Protein AF-A0A923QD39-F1 (afdb_monomer)

Solvent-accessible surface area (backbone atoms only — not comparable to full-atom values): 11607 Å² total; per-residue (Å²): 65,37,33,30,77,37,59,42,79,76,52,42,84,76,50,42,63,78,46,43,58,39,69,59,96,83,27,20,50,48,32,48,39,68,49,71,51,62,71,47,53,67,95,84,44,81,51,47,86,79,77,10,51,41,47,36,36,33,31,33,37,44,32,26,36,92,87,67,54,47,21,37,31,69,55,32,32,38,25,53,49,62,67,64,38,52,54,46,27,71,69,54,48,47,54,56,28,37,21,54,58,50,77,46,77,57,96,64,35,42,36,42,36,40,29,25,65,34,64,79,69,63,60,48,28,36,38,40,29,33,31,68,54,61,77,46,82,81,46,74,67,53,40,67,75,62,71,50,47,24,38,44,27,51,38,90,91,64,45,30,29,34,19,48,34,48,62,71,87,72,57,38,18,41,33,48,79,78,42,81,44,75,41,50,56,41,75,49,72,44,74,76,84,66,83,82,56,53,44,40,34,59,98,63,74,68,76,44,78,49,78,65,40,82,101

Structure (mmCIF, N/CA/C/O backbone):
data_AF-A0A923QD39-F1
#
_entry.id   AF-A0A923QD39-F1
#
loop_
_atom_site.group_PDB
_atom_site.id
_atom_site.type_symbol
_atom_site.label_atom_id
_atom_site.label_alt_id
_atom_site.label_comp_id
_atom_site.label_asym_id
_atom_site.label_entity_id
_atom_site.label_seq_id
_atom_site.pdbx_PDB_ins_code
_atom_site.Cartn_x
_atom_site.Cartn_y
_atom_site.Cartn_z
_atom_site.occupancy
_atom_site.B_iso_or_equiv
_atom_site.auth_seq_id
_atom_site.auth_comp_id
_atom_site.auth_asym_id
_atom_site.auth_atom_id
_atom_site.pdbx_PDB_model_num
ATOM 1 N N . MET A 1 1 ? 2.925 -1.570 -7.316 1.00 95.19 1 MET A N 1
ATOM 2 C CA . MET A 1 1 ? 1.720 -1.573 -6.466 1.00 95.19 1 MET A CA 1
ATOM 3 C C . MET A 1 1 ? 0.913 -2.788 -6.866 1.00 95.19 1 MET A C 1
ATOM 5 O O . MET A 1 1 ? 0.574 -2.879 -8.037 1.00 95.19 1 MET A O 1
ATOM 9 N N . LEU A 1 2 ? 0.713 -3.737 -5.955 1.00 98.19 2 LEU A N 1
ATOM 10 C CA . LEU A 1 2 ? -0.058 -4.950 -6.216 1.00 98.19 2 LEU A CA 1
ATOM 11 C C . LEU A 1 2 ? -1.351 -4.858 -5.410 1.00 98.19 2 LEU A C 1
ATOM 13 O O . LEU A 1 2 ? -1.291 -4.544 -4.218 1.00 98.19 2 LEU A O 1
ATOM 17 N N . HIS A 1 3 ? -2.494 -5.108 -6.040 1.00 97.94 3 HIS A N 1
ATOM 18 C CA . HIS A 1 3 ? -3.800 -5.020 -5.391 1.00 97.94 3 HIS A CA 1
ATOM 19 C C . HIS A 1 3 ? -4.656 -6.230 -5.716 1.00 97.94 3 HIS A C 1
ATOM 21 O O . HIS A 1 3 ? -4.860 -6.538 -6.885 1.00 97.94 3 HIS A O 1
ATOM 27 N N . TRP A 1 4 ? -5.196 -6.878 -4.689 1.00 98.06 4 TRP A N 1
ATOM 28 C CA . TRP A 1 4 ? -6.112 -8.003 -4.857 1.00 98.06 4 TRP A CA 1
ATOM 29 C C . TRP A 1 4 ? -7.524 -7.597 -4.462 1.00 98.06 4 TRP A C 1
ATOM 31 O O . TRP A 1 4 ? -7.675 -7.014 -3.380 1.00 98.06 4 TRP A O 1
ATOM 41 N N . PRO A 1 5 ? -8.534 -7.893 -5.299 1.00 97.50 5 PRO A N 1
ATOM 42 C CA . PRO A 1 5 ? -9.922 -7.744 -4.904 1.00 97.50 5 PRO A CA 1
ATOM 43 C C . PRO A 1 5 ? -10.242 -8.754 -3.801 1.00 97.50 5 PRO A C 1
ATOM 45 O O . PRO A 1 5 ? -9.808 -9.906 -3.843 1.00 97.50 5 PRO A O 1
ATOM 48 N N . VAL A 1 6 ? -10.985 -8.313 -2.795 1.00 97.12 6 VAL A N 1
ATOM 49 C CA . VAL A 1 6 ? -11.434 -9.137 -1.675 1.00 97.12 6 VAL A CA 1
ATO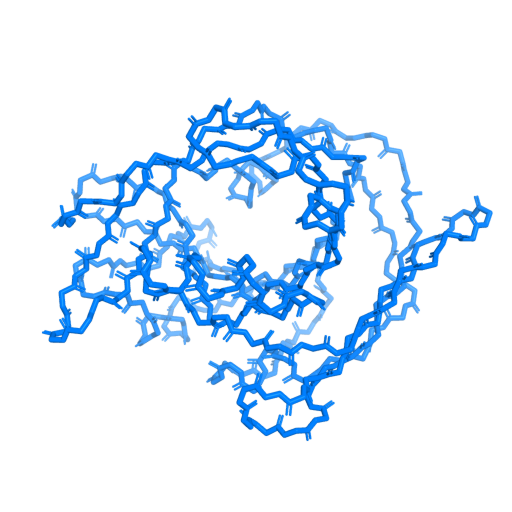M 50 C C . VAL A 1 6 ? -12.846 -8.741 -1.268 1.00 97.12 6 VAL A C 1
ATOM 52 O O . VAL A 1 6 ? -13.270 -7.595 -1.445 1.00 97.12 6 VAL A O 1
ATOM 55 N N . GLU A 1 7 ? -13.549 -9.685 -0.653 1.00 97.06 7 GLU A N 1
ATOM 56 C CA . GLU A 1 7 ? -14.843 -9.426 -0.034 1.00 97.06 7 GLU A CA 1
ATOM 57 C C . GLU A 1 7 ? -14.716 -8.368 1.079 1.00 97.06 7 GLU A C 1
ATOM 59 O O . GLU A 1 7 ? -13.824 -8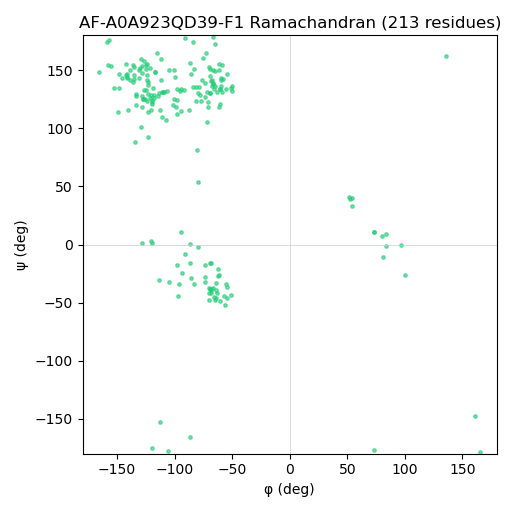.475 1.932 1.00 97.06 7 GLU A O 1
ATOM 64 N N . PRO A 1 8 ? -15.605 -7.359 1.146 1.00 97.81 8 PRO A N 1
ATOM 65 C CA . PRO A 1 8 ? -15.557 -6.326 2.184 1.00 97.81 8 PRO A CA 1
ATOM 66 C C . PRO A 1 8 ? -15.565 -6.878 3.616 1.00 97.81 8 PRO A C 1
ATOM 68 O O . PRO A 1 8 ? -14.901 -6.335 4.504 1.00 97.81 8 PRO A O 1
ATOM 71 N N . SER A 1 9 ? -16.267 -7.991 3.840 1.00 97.31 9 SER A N 1
ATOM 72 C CA . SER A 1 9 ? -16.343 -8.681 5.133 1.00 97.31 9 SER A CA 1
ATOM 73 C C . SER A 1 9 ? -14.988 -9.200 5.624 1.00 97.31 9 SER A C 1
ATOM 75 O O . SER A 1 9 ? -14.770 -9.270 6.832 1.00 97.31 9 SER A O 1
ATOM 77 N N . VAL A 1 10 ? -14.052 -9.498 4.715 1.00 96.44 10 VAL A N 1
ATOM 78 C CA . VAL A 1 10 ? -12.699 -9.963 5.055 1.00 96.44 10 VAL A CA 1
ATOM 79 C C . VAL A 1 10 ? -11.882 -8.847 5.695 1.00 96.44 10 VAL A C 1
ATOM 81 O O . VAL A 1 10 ? -11.126 -9.099 6.630 1.00 96.44 10 VAL A O 1
ATOM 84 N N . VAL A 1 11 ? -12.020 -7.605 5.221 1.00 97.00 11 VAL A N 1
ATOM 85 C CA . VAL A 1 11 ? -11.195 -6.486 5.706 1.00 97.00 11 VAL A CA 1
ATOM 86 C C . VAL A 1 11 ? -11.855 -5.702 6.836 1.00 97.00 11 VAL A C 1
ATOM 88 O O . VAL A 1 11 ? -11.143 -5.099 7.639 1.00 97.00 11 VAL A O 1
ATOM 91 N N . ALA A 1 12 ? -13.190 -5.723 6.931 1.00 97.06 12 ALA A N 1
ATOM 92 C CA . ALA A 1 12 ? -13.958 -4.944 7.905 1.00 97.06 12 ALA A CA 1
ATOM 93 C C . ALA A 1 12 ? -13.473 -5.092 9.367 1.00 97.06 12 ALA A C 1
ATOM 95 O O . ALA A 1 12 ? -13.302 -4.061 10.023 1.00 97.06 12 ALA A O 1
ATOM 96 N N . PRO A 1 13 ? -13.141 -6.297 9.884 1.00 96.19 13 PRO A N 1
ATOM 97 C CA . PRO A 1 13 ? -12.654 -6.457 11.262 1.00 96.19 13 PRO A CA 1
ATOM 98 C C . PRO A 1 13 ? -11.326 -5.736 11.551 1.00 96.19 13 PRO A C 1
ATOM 100 O O . PRO A 1 13 ? -10.988 -5.452 12.705 1.00 96.19 13 PRO A O 1
ATOM 103 N N . PHE A 1 14 ? -10.548 -5.438 10.508 1.00 95.06 14 PHE A N 1
ATOM 104 C CA . PHE A 1 14 ? -9.232 -4.814 10.622 1.00 95.06 14 PHE A CA 1
ATOM 105 C C . PHE A 1 14 ? -9.274 -3.286 10.574 1.00 95.06 14 PHE A C 1
ATOM 107 O O . PHE A 1 14 ? -8.241 -2.648 10.819 1.00 95.06 14 PHE A O 1
ATOM 114 N N . LEU A 1 15 ? -10.437 -2.703 10.270 1.00 95.75 15 LEU A N 1
ATOM 115 C CA . LEU A 1 15 ? -10.605 -1.263 10.136 1.00 95.75 15 LEU A CA 1
ATOM 116 C C . LEU A 1 15 ? -10.820 -0.583 11.503 1.00 95.75 15 LEU A C 1
ATOM 118 O O . LEU A 1 15 ? -11.284 -1.210 12.461 1.00 95.75 15 LEU A O 1
ATOM 122 N N . PRO A 1 16 ? -10.424 0.689 11.668 1.00 94.25 16 PRO A N 1
ATOM 123 C CA . PRO A 1 16 ? -10.726 1.458 12.873 1.00 94.25 16 PRO A CA 1
ATOM 124 C C . PRO A 1 16 ? -12.237 1.630 13.107 1.00 94.25 16 PRO A C 1
ATOM 126 O O . PRO A 1 16 ? -13.032 1.590 12.170 1.00 94.25 16 PRO A O 1
ATOM 129 N N . ALA A 1 17 ? -12.640 1.842 14.363 1.00 93.94 17 ALA A N 1
ATOM 130 C CA . ALA A 1 17 ? -14.043 2.069 14.709 1.00 93.94 17 ALA A CA 1
ATOM 131 C C . ALA A 1 17 ? -14.600 3.316 13.993 1.00 93.94 17 ALA A C 1
ATOM 133 O O . ALA A 1 17 ? -13.878 4.297 13.812 1.00 93.94 17 ALA A O 1
ATOM 134 N N . GLY A 1 18 ? -15.866 3.283 13.576 1.00 93.62 18 GLY A N 1
ATOM 135 C CA . GLY A 1 18 ? -16.473 4.378 12.803 1.00 93.62 18 GLY A CA 1
ATOM 136 C C . GLY A 1 18 ? -16.002 4.459 11.345 1.00 93.62 18 GLY A C 1
ATOM 137 O O . GLY A 1 18 ? -16.273 5.444 10.665 1.00 93.62 18 GLY A O 1
ATOM 138 N N . THR A 1 19 ? -15.292 3.438 10.853 1.00 97.00 19 THR A N 1
ATOM 139 C CA . THR A 1 19 ? -14.955 3.298 9.432 1.00 97.00 19 THR A CA 1
ATOM 140 C C . THR A 1 19 ? -15.507 1.988 8.881 1.00 97.00 19 THR A C 1
ATOM 142 O O . THR A 1 19 ? -15.667 1.008 9.610 1.00 97.00 19 THR A O 1
ATOM 145 N N . ARG A 1 20 ? -15.791 1.974 7.581 1.00 97.69 20 ARG A N 1
ATOM 146 C CA . ARG A 1 20 ? -16.250 0.809 6.818 1.00 97.69 20 ARG A CA 1
ATOM 147 C C . ARG A 1 20 ? -15.356 0.603 5.593 1.00 97.69 20 ARG A C 1
ATOM 149 O O . ARG A 1 20 ? -14.699 1.562 5.171 1.00 97.69 20 ARG A O 1
ATOM 156 N N . PRO A 1 21 ? -15.306 -0.611 5.016 1.00 98.25 21 PRO A N 1
ATOM 157 C CA . PRO A 1 21 ? -14.574 -0.834 3.778 1.00 98.25 21 PRO A CA 1
ATOM 158 C C . PRO A 1 21 ? -15.062 0.125 2.693 1.00 98.25 21 PRO A C 1
ATOM 160 O O . PRO A 1 21 ? -16.264 0.312 2.518 1.00 98.25 21 PRO A O 1
ATOM 163 N N . ASP A 1 22 ? -14.125 0.746 1.985 1.00 97.88 22 ASP A N 1
ATOM 164 C CA . ASP A 1 22 ? -14.437 1.473 0.758 1.00 97.88 22 ASP A CA 1
ATOM 165 C C . ASP A 1 22 ? -14.579 0.447 -0.371 1.00 97.88 22 ASP A C 1
ATOM 167 O O . ASP A 1 22 ? -13.729 -0.440 -0.499 1.00 97.88 22 ASP A O 1
ATOM 171 N N . VAL A 1 23 ? -15.662 0.527 -1.139 1.00 97.81 23 VAL A N 1
ATOM 172 C CA . VAL A 1 23 ? -16.087 -0.522 -2.074 1.00 97.81 23 VAL A CA 1
ATOM 173 C C . VAL A 1 23 ? -16.197 0.058 -3.478 1.00 97.81 23 VAL A C 1
ATOM 175 O O . VAL A 1 23 ? -16.720 1.156 -3.659 1.00 97.81 23 VAL A O 1
ATOM 178 N N . LEU A 1 24 ? -15.707 -0.695 -4.457 1.00 97.56 24 LEU A N 1
ATOM 179 C CA . LEU A 1 24 ? -15.889 -0.458 -5.883 1.00 97.56 24 LEU A CA 1
ATOM 180 C C . LEU A 1 24 ? -16.430 -1.750 -6.493 1.00 97.56 24 LEU A C 1
ATOM 182 O O . LEU A 1 24 ? -15.839 -2.807 -6.284 1.00 97.56 24 LEU A O 1
ATOM 186 N N . ASP A 1 25 ? -17.565 -1.672 -7.186 1.00 95.81 25 ASP A N 1
ATOM 187 C CA . ASP A 1 25 ? -18.214 -2.819 -7.839 1.00 95.81 25 ASP A CA 1
ATOM 188 C C . ASP A 1 25 ? -18.419 -4.037 -6.919 1.00 95.81 25 ASP A C 1
ATOM 190 O O . ASP A 1 25 ? -18.202 -5.186 -7.293 1.00 95.81 25 ASP A O 1
ATOM 194 N N . GLY A 1 26 ? -18.816 -3.781 -5.669 1.00 96.75 26 GLY A N 1
ATOM 195 C CA . GLY A 1 26 ? -19.094 -4.820 -4.672 1.00 96.75 26 GLY A CA 1
ATOM 196 C C . GLY A 1 26 ? -17.863 -5.394 -3.963 1.00 96.75 26 GLY A C 1
ATOM 197 O O . GLY A 1 26 ? -18.021 -6.044 -2.932 1.00 96.75 26 GLY A O 1
ATOM 198 N N . VAL A 1 27 ? -16.645 -5.090 -4.424 1.00 97.19 27 VAL A N 1
ATOM 199 C CA . VAL A 1 27 ? -15.395 -5.559 -3.806 1.00 97.19 27 VAL A CA 1
ATOM 200 C C . VAL A 1 27 ? -14.601 -4.423 -3.164 1.00 97.19 27 VAL A C 1
ATOM 202 O O . VAL A 1 27 ? -14.758 -3.243 -3.474 1.00 97.19 27 VAL A O 1
ATOM 205 N N . THR A 1 28 ? -13.702 -4.776 -2.251 1.00 97.56 28 THR A N 1
ATOM 206 C CA . THR A 1 28 ? -12.642 -3.877 -1.778 1.00 97.56 28 THR A CA 1
ATOM 207 C C . THR A 1 28 ? -11.281 -4.493 -2.076 1.00 97.56 28 THR A C 1
ATOM 209 O O . THR A 1 28 ? -11.199 -5.517 -2.746 1.00 97.56 28 THR A O 1
ATOM 212 N N . TYR A 1 29 ? -10.194 -3.866 -1.628 1.00 98.00 29 TYR A N 1
ATOM 213 C CA . TYR A 1 29 ? -8.852 -4.263 -2.042 1.00 98.00 29 TYR A CA 1
ATOM 214 C C . TYR A 1 29 ? -7.860 -4.335 -0.883 1.00 98.00 29 TYR A C 1
ATOM 216 O O . TYR A 1 29 ? -7.828 -3.475 0.000 1.00 98.00 29 TYR A O 1
ATOM 224 N N . VAL A 1 30 ? -6.976 -5.330 -0.951 1.00 98.25 30 VAL A N 1
ATOM 225 C CA . VAL A 1 30 ? -5.737 -5.384 -0.165 1.00 98.25 30 VAL A CA 1
ATOM 226 C C . VAL A 1 30 ? -4.589 -4.952 -1.066 1.00 98.25 30 VAL A C 1
ATOM 228 O O . VAL A 1 30 ? -4.409 -5.503 -2.149 1.00 98.25 30 VAL A O 1
ATOM 231 N N . GLY A 1 31 ? -3.817 -3.954 -0.638 1.00 97.88 31 GLY A N 1
ATOM 232 C CA . GLY A 1 31 ? -2.652 -3.465 -1.370 1.00 97.88 31 GLY A CA 1
ATOM 233 C C . GLY A 1 31 ? -1.334 -3.878 -0.727 1.00 97.88 31 GLY A C 1
ATOM 234 O O . GLY A 1 31 ? -1.154 -3.641 0.463 1.00 97.88 31 GLY A O 1
ATOM 235 N N . LEU A 1 32 ? -0.402 -4.399 -1.527 1.00 98.00 32 LEU A N 1
ATOM 236 C CA . LEU A 1 32 ? 1.008 -4.582 -1.182 1.00 98.00 32 LEU A CA 1
ATOM 237 C C . LEU A 1 32 ? 1.854 -3.615 -2.017 1.00 98.00 32 LEU A C 1
ATOM 239 O O . LEU A 1 32 ? 1.957 -3.727 -3.245 1.00 98.00 32 LEU A O 1
ATOM 243 N N . ILE A 1 33 ? 2.419 -2.608 -1.358 1.00 97.19 33 ILE A N 1
ATOM 244 C CA . ILE A 1 33 ? 3.005 -1.444 -2.025 1.00 97.19 33 ILE A CA 1
ATOM 245 C C . ILE A 1 33 ? 4.467 -1.301 -1.612 1.00 97.19 33 ILE A C 1
ATOM 247 O O . ILE A 1 33 ? 4.743 -0.662 -0.596 1.00 97.19 33 ILE A O 1
ATOM 251 N N . PRO A 1 34 ? 5.412 -1.883 -2.370 1.00 96.69 34 PRO A N 1
ATOM 252 C CA . PRO A 1 34 ? 6.824 -1.587 -2.206 1.00 96.69 34 PRO A CA 1
ATOM 253 C C . PRO A 1 34 ? 7.181 -0.289 -2.942 1.00 96.69 34 PRO A C 1
ATOM 255 O O . PRO A 1 34 ? 6.764 -0.068 -4.080 1.00 96.69 34 PRO A O 1
ATOM 258 N N . PHE A 1 35 ? 7.948 0.583 -2.297 1.00 93.62 35 PHE A N 1
ATOM 259 C CA . PHE A 1 35 ? 8.411 1.840 -2.881 1.00 93.62 35 PHE A CA 1
ATOM 260 C C . PHE A 1 35 ? 9.648 2.365 -2.147 1.00 93.62 35 PHE A C 1
ATOM 262 O O . PHE A 1 35 ? 10.106 1.804 -1.149 1.00 93.62 35 PHE A O 1
ATOM 269 N N . VAL A 1 36 ? 10.224 3.444 -2.671 1.00 91.19 36 VAL A N 1
ATOM 270 C CA . VAL A 1 36 ? 11.325 4.164 -2.032 1.00 91.19 36 VAL A CA 1
ATOM 271 C C . VAL A 1 36 ? 10.814 5.534 -1.620 1.00 91.19 36 VAL A C 1
ATOM 273 O O . VAL A 1 36 ? 10.476 6.354 -2.468 1.00 91.19 36 VAL A O 1
ATOM 276 N N . MET A 1 37 ? 10.793 5.786 -0.317 1.00 86.31 37 MET A N 1
ATOM 277 C CA . MET A 1 37 ? 10.676 7.131 0.229 1.00 86.31 37 MET A CA 1
ATOM 278 C C . MET A 1 37 ? 11.919 7.930 -0.163 1.00 86.31 37 MET A C 1
ATOM 280 O O . MET A 1 37 ? 13.041 7.426 -0.058 1.00 86.31 37 MET A O 1
ATOM 284 N N . SER A 1 38 ? 11.735 9.174 -0.597 1.00 81.88 38 SER A N 1
ATOM 285 C CA . SER A 1 38 ? 12.825 10.104 -0.895 1.00 81.88 38 SER A CA 1
ATOM 286 C C . SER A 1 38 ? 12.477 11.504 -0.390 1.00 81.88 38 SER A C 1
ATOM 288 O O . SER A 1 38 ? 11.303 11.852 -0.318 1.00 81.88 38 SER A O 1
ATOM 290 N N . ARG A 1 39 ? 13.492 12.295 -0.014 1.00 74.25 39 ARG A N 1
ATOM 291 C CA . ARG A 1 39 ? 13.342 13.676 0.484 1.00 74.25 39 ARG A CA 1
ATOM 292 C C . ARG A 1 39 ? 12.371 13.827 1.667 1.00 74.25 39 ARG A C 1
ATOM 294 O O . ARG A 1 39 ? 11.749 14.874 1.817 1.00 74.25 39 ARG A O 1
ATOM 301 N N . VAL A 1 40 ? 12.279 12.818 2.540 1.00 71.06 40 VAL A N 1
ATOM 302 C CA . VAL A 1 40 ? 11.435 12.905 3.744 1.00 71.06 40 VAL A CA 1
ATOM 303 C C . VAL A 1 40 ? 11.912 14.060 4.627 1.00 71.06 40 VAL A C 1
ATOM 305 O O . VAL A 1 40 ? 13.065 14.078 5.066 1.00 71.06 40 VAL A O 1
ATOM 308 N N . SER A 1 41 ? 11.014 15.009 4.883 1.00 65.56 41 SER A N 1
ATOM 309 C CA . SER A 1 41 ? 11.218 16.155 5.766 1.00 65.56 41 SER A CA 1
ATOM 310 C C . SER A 1 41 ? 10.141 16.180 6.846 1.00 65.56 41 SER A C 1
ATOM 312 O O . SER A 1 41 ? 8.974 15.874 6.600 1.00 65.56 41 SER A O 1
ATOM 314 N N . LEU A 1 42 ? 10.532 16.543 8.067 1.00 64.12 42 LEU A N 1
ATOM 315 C CA . LEU A 1 42 ? 9.592 16.765 9.160 1.00 64.12 42 LEU A CA 1
ATOM 316 C C . LEU A 1 42 ? 9.391 18.272 9.315 1.00 64.12 42 LEU A C 1
ATOM 318 O O . LEU A 1 42 ? 10.357 18.981 9.581 1.00 64.12 42 LEU A O 1
ATOM 322 N N . LEU A 1 43 ? 8.155 18.760 9.169 1.00 61.09 43 LEU A N 1
ATOM 323 C CA . LEU A 1 43 ? 7.783 20.148 9.495 1.00 61.09 43 LEU A CA 1
ATOM 324 C C . LEU A 1 43 ? 8.686 21.220 8.837 1.00 61.09 43 LEU A C 1
ATOM 326 O O . LEU A 1 43 ? 9.027 22.215 9.466 1.00 61.09 43 LEU A O 1
ATOM 330 N N . GLY A 1 44 ? 9.096 21.018 7.580 1.00 57.88 44 GLY A N 1
ATOM 331 C CA . GLY A 1 44 ? 9.923 21.989 6.846 1.00 57.88 44 GLY A CA 1
ATOM 332 C C . GLY A 1 44 ? 11.421 21.952 7.174 1.00 57.88 44 GLY A C 1
ATOM 333 O O . GLY A 1 44 ? 12.167 22.797 6.688 1.00 57.88 44 GLY A O 1
ATOM 334 N N . THR A 1 45 ? 11.889 20.975 7.956 1.00 57.25 45 THR A N 1
ATOM 335 C CA . THR A 1 45 ? 13.331 20.746 8.145 1.00 57.25 45 THR A CA 1
ATOM 336 C C . THR A 1 45 ? 13.982 20.213 6.862 1.00 57.25 45 THR A C 1
ATOM 338 O O . THR A 1 45 ? 13.349 19.445 6.130 1.00 57.25 45 THR A O 1
ATOM 341 N N . PRO A 1 46 ? 15.239 20.588 6.555 1.00 60.84 46 PRO A N 1
ATOM 342 C CA . PRO A 1 46 ? 15.929 20.053 5.389 1.00 60.84 46 PRO A CA 1
ATOM 343 C C . PRO A 1 46 ? 16.056 18.523 5.492 1.00 60.84 46 PRO A C 1
ATOM 345 O O . PRO A 1 46 ? 16.289 17.993 6.585 1.00 60.84 46 PRO A O 1
ATOM 348 N N . PRO A 1 47 ? 15.908 17.791 4.373 1.00 62.19 47 PRO A N 1
ATOM 349 C CA . PRO A 1 47 ? 15.979 16.338 4.378 1.00 62.19 47 PRO A CA 1
ATOM 350 C C . PRO A 1 47 ? 17.363 15.885 4.849 1.00 62.19 47 PRO A C 1
ATOM 352 O O . PRO A 1 47 ? 18.378 16.164 4.212 1.00 62.19 47 PRO A O 1
ATOM 355 N N . LEU A 1 48 ? 17.411 15.152 5.961 1.00 61.44 48 LEU A N 1
ATOM 356 C CA . LEU A 1 48 ? 18.673 14.620 6.468 1.00 61.44 48 LEU A CA 1
ATOM 357 C C . LEU A 1 48 ? 19.182 13.515 5.519 1.00 61.44 48 LEU A C 1
ATOM 359 O O . LEU A 1 48 ? 18.410 12.602 5.198 1.00 61.44 48 LEU A O 1
ATOM 363 N N . PRO A 1 49 ? 20.458 13.531 5.079 1.00 56.53 49 PRO A N 1
ATOM 364 C CA . PRO A 1 49 ? 20.956 12.657 4.007 1.00 56.53 49 PRO A CA 1
ATOM 365 C C . PRO A 1 49 ? 20.708 11.159 4.240 1.00 56.53 49 PRO A C 1
ATOM 367 O O . PRO A 1 49 ? 20.388 10.420 3.313 1.00 56.53 49 PRO A O 1
ATOM 370 N N . TYR A 1 50 ? 20.802 10.705 5.493 1.00 60.03 50 TYR A N 1
ATOM 371 C CA . TYR A 1 50 ? 20.619 9.297 5.863 1.00 60.03 50 TYR A CA 1
ATOM 372 C C . TYR A 1 50 ? 19.152 8.894 6.107 1.00 60.03 50 TYR A C 1
ATOM 374 O O . TYR A 1 50 ? 18.778 7.733 5.914 1.00 60.03 50 TYR A O 1
ATOM 382 N N . LEU A 1 51 ? 18.321 9.844 6.541 1.00 65.88 51 LEU A N 1
ATOM 383 C CA . LEU A 1 51 ? 16.944 9.594 6.986 1.00 65.88 51 LEU A CA 1
ATOM 384 C C . LEU A 1 51 ? 15.907 9.876 5.898 1.00 65.88 51 LEU A C 1
ATOM 386 O O . LEU A 1 51 ? 14.780 9.403 5.993 1.00 65.88 51 LEU A O 1
ATOM 390 N N . SER A 1 52 ? 16.292 10.618 4.863 1.00 72.19 52 SER A N 1
ATOM 391 C CA . SER A 1 52 ? 15.375 11.097 3.834 1.00 72.19 52 SER A CA 1
ATOM 392 C C . SER A 1 52 ? 15.143 10.119 2.687 1.00 72.19 52 SER A C 1
ATOM 394 O O . SER A 1 52 ? 14.179 10.308 1.951 1.00 72.19 52 SER A O 1
ATOM 396 N N . ARG A 1 53 ? 15.986 9.086 2.521 1.00 82.94 53 ARG A N 1
ATOM 397 C CA . ARG A 1 53 ? 15.819 8.059 1.481 1.00 82.94 53 ARG A CA 1
ATOM 398 C C . ARG A 1 53 ? 15.876 6.644 2.046 1.00 82.94 53 ARG A C 1
ATOM 400 O O . ARG A 1 53 ? 16.911 6.219 2.564 1.00 82.94 53 ARG A O 1
ATOM 407 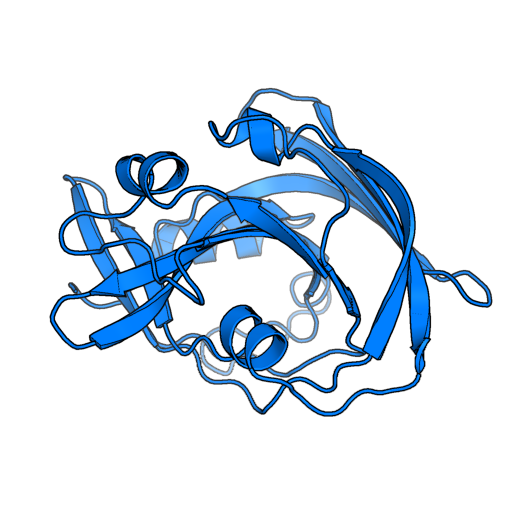N N . PHE A 1 54 ? 14.784 5.897 1.907 1.00 87.88 54 PHE A N 1
ATOM 408 C CA . PHE A 1 54 ? 14.699 4.510 2.360 1.00 87.88 54 PHE A CA 1
ATOM 409 C C . PHE A 1 54 ? 13.607 3.725 1.640 1.00 87.88 54 PHE A C 1
ATOM 411 O O . PHE A 1 54 ? 12.641 4.295 1.151 1.00 87.88 54 PHE A O 1
ATOM 418 N N . ALA A 1 55 ? 13.774 2.406 1.568 1.00 91.62 55 ALA A N 1
ATOM 419 C CA . ALA A 1 55 ? 12.726 1.526 1.071 1.00 91.62 55 ALA A CA 1
ATOM 420 C C . ALA A 1 55 ? 11.640 1.348 2.136 1.00 91.62 55 ALA A C 1
ATOM 422 O O . ALA A 1 55 ? 11.956 1.234 3.327 1.00 91.62 55 ALA A O 1
ATOM 423 N N . GLU A 1 56 ? 10.393 1.305 1.683 1.00 92.88 56 GLU A N 1
ATOM 424 C CA . GLU A 1 56 ? 9.222 0.997 2.491 1.00 92.88 56 GLU A CA 1
ATOM 425 C C . GLU A 1 56 ? 8.323 0.007 1.734 1.00 92.88 56 GLU A C 1
ATOM 427 O O . GLU A 1 56 ? 8.268 -0.005 0.503 1.00 92.88 56 GLU A O 1
ATOM 432 N N . THR A 1 57 ? 7.665 -0.895 2.452 1.00 95.56 57 THR A N 1
ATOM 433 C CA . THR A 1 57 ? 6.633 -1.774 1.898 1.00 95.56 57 THR A CA 1
ATOM 434 C C . THR A 1 57 ? 5.442 -1.771 2.827 1.00 95.56 57 THR A C 1
ATOM 436 O O . THR A 1 57 ? 5.571 -2.134 3.996 1.00 95.56 57 THR A O 1
ATOM 439 N N . ASN A 1 58 ? 4.283 -1.359 2.316 1.00 95.25 58 ASN A N 1
ATOM 440 C CA . ASN A 1 58 ? 3.064 -1.321 3.109 1.00 95.25 58 ASN A CA 1
ATOM 441 C C . ASN A 1 58 ? 2.026 -2.340 2.653 1.00 95.25 58 ASN A C 1
ATOM 443 O O . ASN A 1 58 ? 1.838 -2.566 1.459 1.00 95.25 58 ASN A O 1
ATOM 447 N N . VAL A 1 59 ? 1.357 -2.927 3.645 1.00 97.19 59 VAL A N 1
ATOM 448 C CA . VAL A 1 59 ? 0.096 -3.647 3.483 1.00 97.19 59 VAL A CA 1
ATOM 449 C C . VAL A 1 59 ? -1.003 -2.671 3.865 1.00 97.19 59 VAL A C 1
ATOM 451 O O . VAL A 1 59 ? -1.088 -2.260 5.029 1.00 97.19 59 VAL A O 1
ATOM 454 N N . ARG A 1 60 ? -1.816 -2.262 2.893 1.00 97.06 60 ARG A N 1
ATOM 455 C CA . ARG A 1 60 ? -2.841 -1.232 3.078 1.00 97.06 60 ARG A CA 1
ATOM 456 C C . ARG A 1 60 ? -4.229 -1.722 2.692 1.00 97.06 60 ARG A C 1
ATOM 458 O O . ARG A 1 60 ? -4.385 -2.491 1.748 1.00 97.06 60 ARG A O 1
ATOM 465 N N . LEU A 1 61 ? -5.217 -1.220 3.417 1.00 98.00 61 LEU A N 1
ATOM 466 C CA . LEU A 1 61 ? -6.646 -1.404 3.188 1.00 98.00 61 LEU A CA 1
ATOM 467 C C . LEU A 1 61 ? -7.282 -0.058 2.840 1.00 98.00 61 LEU A C 1
ATOM 469 O O . LEU A 1 61 ? -6.687 0.993 3.099 1.00 98.00 61 LEU A O 1
ATOM 473 N N . TYR A 1 62 ? -8.497 -0.093 2.302 1.00 98.06 62 TYR A N 1
ATOM 474 C CA . TYR A 1 62 ? -9.249 1.097 1.910 1.00 98.06 62 TYR A CA 1
ATOM 475 C C . TYR A 1 62 ? -10.500 1.243 2.763 1.00 98.06 62 TYR A C 1
ATOM 477 O O . TYR A 1 62 ? -11.285 0.305 2.896 1.00 98.06 62 TYR A O 1
ATOM 485 N N . ALA A 1 63 ? -10.667 2.422 3.349 1.00 97.69 63 ALA A N 1
ATOM 486 C CA . ALA A 1 63 ? -11.754 2.703 4.267 1.00 97.69 63 ALA A CA 1
ATOM 487 C C . ALA A 1 63 ? -12.402 4.049 3.961 1.00 97.69 63 ALA A C 1
ATOM 489 O O . ALA A 1 63 ? -11.761 4.984 3.470 1.00 97.69 63 ALA A O 1
ATOM 490 N N . THR A 1 64 ? -13.676 4.145 4.311 1.00 97.44 64 THR A N 1
ATOM 491 C CA . THR A 1 64 ? -14.419 5.396 4.363 1.00 97.44 64 THR A CA 1
ATOM 492 C C . THR A 1 64 ? -15.139 5.509 5.700 1.00 97.44 64 THR A C 1
ATOM 494 O O . THR A 1 64 ? -15.455 4.496 6.323 1.00 97.44 64 THR A O 1
ATOM 497 N N . ASP A 1 65 ? -15.364 6.728 6.168 1.00 95.50 65 ASP A N 1
ATOM 498 C CA . ASP A 1 65 ? -16.144 6.991 7.375 1.00 95.50 65 ASP A CA 1
ATOM 499 C C . ASP A 1 65 ? -17.536 7.552 7.053 1.00 95.50 65 ASP A C 1
ATOM 501 O O . ASP A 1 65 ? -17.951 7.687 5.896 1.00 95.50 65 ASP A O 1
ATOM 505 N N . ASP A 1 66 ? -18.290 7.870 8.098 1.00 92.12 66 ASP A N 1
ATOM 506 C CA . ASP A 1 66 ? -19.642 8.427 7.987 1.00 92.12 66 ASP A CA 1
ATOM 507 C C . ASP A 1 66 ? -19.659 9.861 7.442 1.00 92.12 66 ASP A C 1
ATOM 509 O O . ASP A 1 66 ? -20.685 10.325 6.956 1.00 92.12 66 ASP A O 1
ATOM 513 N N . GLN A 1 67 ? -18.510 10.545 7.441 1.00 92.25 67 GLN A N 1
ATOM 514 C CA . GLN A 1 67 ? -18.334 11.855 6.809 1.00 92.25 67 GLN A CA 1
ATOM 515 C C . GLN A 1 67 ? -17.966 11.744 5.319 1.00 92.25 67 GLN A C 1
ATOM 517 O O . GLN A 1 67 ? -17.739 12.761 4.666 1.00 92.25 67 GLN A O 1
ATOM 522 N N . GLY A 1 68 ? -17.861 10.525 4.776 1.00 92.62 68 GLY A N 1
ATOM 523 C CA . GLY A 1 68 ? -17.464 10.278 3.391 1.00 92.62 68 GLY A CA 1
ATOM 524 C C . GLY A 1 68 ? -15.974 10.508 3.124 1.00 92.62 68 GLY A C 1
ATOM 525 O O . GLY A 1 68 ? -15.547 10.514 1.968 1.00 92.62 68 GLY A O 1
ATOM 526 N N . ARG A 1 69 ? -15.144 10.677 4.164 1.00 94.69 69 ARG A N 1
ATOM 527 C CA . ARG A 1 69 ? -13.694 10.820 3.990 1.00 94.69 69 ARG A CA 1
ATOM 528 C C . ARG A 1 69 ? -13.135 9.464 3.578 1.00 94.69 69 ARG A C 1
ATOM 530 O O . ARG A 1 69 ? -13.315 8.473 4.280 1.00 94.69 69 ARG A O 1
ATOM 537 N N . ARG A 1 70 ? -12.458 9.410 2.432 1.00 96.12 70 ARG A N 1
ATOM 538 C CA . ARG A 1 70 ? -11.833 8.188 1.903 1.00 96.12 70 ARG A CA 1
ATOM 539 C C . ARG A 1 70 ? -10.356 8.178 2.256 1.00 96.12 70 ARG A C 1
ATOM 541 O O . ARG A 1 70 ? -9.660 9.179 2.077 1.00 96.12 70 ARG A O 1
ATOM 548 N N . GLY A 1 71 ? -9.870 7.048 2.744 1.00 96.00 71 GLY A N 1
ATOM 549 C CA . GLY A 1 71 ? -8.501 6.940 3.208 1.00 96.00 71 GLY A CA 1
ATOM 550 C C . GLY A 1 71 ? -7.967 5.523 3.208 1.00 96.00 71 GLY A C 1
ATOM 551 O O . GLY A 1 71 ? -8.664 4.556 2.900 1.00 96.00 71 GLY A O 1
ATOM 552 N N . VAL A 1 72 ? -6.690 5.419 3.545 1.00 96.94 72 VAL A N 1
ATOM 553 C CA . VAL A 1 72 ? -6.006 4.142 3.718 1.00 96.94 72 VAL A CA 1
ATOM 554 C C . VAL A 1 72 ? -5.886 3.791 5.193 1.00 96.94 72 VAL A C 1
ATOM 556 O O . VAL A 1 72 ? -5.764 4.667 6.049 1.00 96.94 72 VAL A O 1
ATOM 559 N N . VAL A 1 73 ? -5.881 2.493 5.476 1.00 96.44 73 VAL A N 1
ATOM 560 C CA . VAL A 1 73 ? -5.523 1.925 6.778 1.00 96.44 73 VAL A CA 1
ATOM 561 C C . VAL A 1 73 ? -4.321 1.023 6.562 1.00 96.44 73 VAL A C 1
ATOM 563 O O . VAL A 1 73 ? -4.390 0.062 5.796 1.00 96.44 73 VAL A O 1
ATOM 566 N N . PHE A 1 74 ? -3.212 1.305 7.238 1.00 95.12 74 PHE A N 1
ATOM 567 C CA . PHE A 1 74 ? -2.041 0.436 7.176 1.00 95.12 74 PHE A CA 1
ATOM 568 C C . PHE A 1 74 ? -2.164 -0.709 8.178 1.00 95.12 74 PHE A C 1
ATOM 570 O O . PHE A 1 74 ? -2.524 -0.503 9.337 1.00 95.12 74 PHE A O 1
ATOM 577 N N . ARG A 1 75 ? -1.839 -1.923 7.732 1.00 94.00 75 ARG A N 1
ATOM 578 C CA . ARG A 1 75 ? -1.779 -3.131 8.568 1.00 94.00 75 ARG A CA 1
ATOM 579 C C . ARG A 1 75 ? -0.350 -3.555 8.882 1.00 94.00 75 ARG A C 1
ATOM 581 O O . ARG A 1 75 ? -0.081 -4.041 9.977 1.00 94.00 75 ARG A O 1
ATOM 588 N N . SER A 1 76 ? 0.563 -3.310 7.949 1.00 92.25 76 SER A N 1
ATOM 589 C CA . SER A 1 76 ? 2.003 -3.440 8.151 1.00 92.25 76 SER A CA 1
ATOM 590 C C . SER A 1 76 ? 2.733 -2.383 7.335 1.00 92.25 76 SER A C 1
ATOM 592 O O . SER A 1 76 ? 2.304 -2.065 6.227 1.00 92.25 76 SER A O 1
ATOM 594 N N . LEU A 1 77 ? 3.822 -1.852 7.882 1.00 91.00 77 LEU A N 1
ATOM 595 C CA . LEU A 1 77 ? 4.702 -0.874 7.245 1.00 91.00 77 LEU A CA 1
ATOM 596 C C . LEU A 1 77 ? 6.153 -1.306 7.474 1.00 91.00 77 LEU A C 1
ATOM 598 O O . LEU A 1 77 ? 6.766 -0.936 8.474 1.00 91.00 77 LEU A O 1
ATOM 602 N N . GLU A 1 78 ? 6.696 -2.131 6.584 1.00 90.62 78 GLU A N 1
ATOM 603 C CA . GLU A 1 78 ? 8.111 -2.504 6.624 1.00 90.62 78 GLU A CA 1
ATOM 604 C C . GLU A 1 78 ? 8.955 -1.319 6.166 1.00 90.62 78 GLU A C 1
ATOM 606 O O . GLU A 1 78 ? 8.732 -0.803 5.075 1.00 90.62 78 GLU A O 1
ATOM 611 N N . ALA A 1 79 ? 9.942 -0.903 6.955 1.00 89.50 79 ALA A N 1
ATOM 612 C CA . ALA A 1 79 ? 10.826 0.196 6.588 1.00 89.50 79 ALA A CA 1
ATOM 613 C C . ALA A 1 79 ? 12.286 -0.092 6.949 1.00 89.50 79 ALA A C 1
ATOM 615 O O . ALA A 1 79 ? 12.612 -0.635 8.011 1.00 89.50 79 ALA A O 1
ATOM 616 N N . ALA A 1 80 ? 13.194 0.333 6.067 1.00 83.94 80 ALA A N 1
ATOM 617 C CA . ALA A 1 80 ? 14.628 0.103 6.235 1.00 83.94 80 ALA A CA 1
ATOM 618 C C . ALA A 1 80 ? 15.279 0.974 7.330 1.00 83.94 80 ALA A C 1
ATOM 620 O O . ALA A 1 80 ? 16.388 0.673 7.784 1.00 83.94 80 ALA A O 1
ATOM 621 N N . ARG A 1 81 ? 14.626 2.069 7.751 1.00 78.88 81 ARG A N 1
ATOM 622 C CA . ARG A 1 81 ? 15.174 3.055 8.700 1.00 78.88 81 ARG A CA 1
ATOM 623 C C . ARG A 1 81 ? 14.316 3.156 9.958 1.00 78.88 81 ARG A C 1
ATOM 625 O O . ARG A 1 81 ? 13.150 3.510 9.886 1.00 78.88 81 ARG A O 1
ATOM 632 N N . LEU A 1 82 ? 14.937 2.917 11.113 1.00 62.72 82 LEU A N 1
ATOM 633 C CA . LEU A 1 82 ? 14.268 2.860 12.419 1.00 62.72 82 LEU A CA 1
ATOM 634 C C . LEU A 1 82 ? 13.844 4.238 12.969 1.00 62.72 82 LEU A C 1
ATOM 636 O O . LEU A 1 82 ? 12.839 4.343 13.654 1.00 62.72 82 LEU A O 1
ATOM 640 N N . LEU A 1 83 ? 14.586 5.308 12.677 1.00 58.78 83 LEU A N 1
ATOM 641 C CA . LEU A 1 83 ? 14.296 6.640 13.230 1.00 58.78 83 LEU A CA 1
ATOM 642 C C . LEU A 1 83 ? 13.011 7.281 12.661 1.00 58.78 83 LEU A C 1
ATOM 644 O O . LEU A 1 83 ? 12.183 7.700 13.466 1.00 58.78 83 LEU A O 1
ATOM 648 N N . PRO A 1 84 ? 12.778 7.308 11.330 1.00 60.47 84 PRO A N 1
ATOM 649 C CA . PRO A 1 84 ? 11.511 7.775 10.755 1.00 60.47 84 PRO A CA 1
ATOM 650 C C . PRO A 1 84 ? 10.321 6.888 11.146 1.00 60.47 84 PRO A C 1
ATOM 652 O O . PRO A 1 84 ? 9.219 7.382 11.359 1.00 60.47 84 PRO A O 1
ATOM 655 N N . VAL A 1 85 ? 10.567 5.581 11.300 1.00 57.34 85 VAL A N 1
ATOM 656 C CA . VAL A 1 85 ? 9.616 4.604 11.850 1.00 57.34 85 VAL A CA 1
ATOM 657 C C . VAL A 1 85 ? 9.140 5.028 13.236 1.00 57.34 85 VAL A C 1
ATOM 659 O O . VAL A 1 85 ? 7.939 5.108 13.464 1.00 57.34 85 VAL A O 1
ATOM 662 N N . LEU A 1 86 ? 10.064 5.329 14.153 1.00 57.16 86 LEU A N 1
ATOM 663 C CA . LEU A 1 86 ? 9.726 5.663 15.537 1.00 57.16 86 LEU A CA 1
ATOM 664 C C . LEU A 1 86 ? 8.987 7.004 15.649 1.00 57.16 86 LEU A C 1
ATOM 666 O O . LEU A 1 86 ? 8.029 7.101 16.413 1.00 57.16 86 LEU A O 1
ATOM 670 N N . THR A 1 87 ? 9.368 8.021 14.869 1.00 60.50 87 THR A N 1
ATOM 671 C CA . THR A 1 87 ? 8.665 9.316 14.869 1.00 60.50 87 THR A CA 1
ATOM 672 C C . THR A 1 87 ? 7.276 9.227 14.241 1.00 60.50 87 THR A C 1
ATOM 674 O O . THR A 1 87 ? 6.324 9.768 14.803 1.00 60.50 87 THR A O 1
ATOM 677 N N . ALA A 1 88 ? 7.115 8.507 13.128 1.00 59.31 88 ALA A N 1
ATOM 678 C CA . ALA A 1 88 ? 5.806 8.308 12.511 1.00 59.31 88 ALA A CA 1
ATOM 679 C C . ALA A 1 88 ? 4.897 7.398 13.357 1.00 59.31 88 ALA A C 1
ATOM 681 O O . ALA A 1 88 ? 3.704 7.668 13.491 1.00 59.31 88 ALA A O 1
ATOM 682 N N . GLN A 1 89 ? 5.449 6.361 13.991 1.00 59.28 89 GLN A N 1
ATOM 683 C CA . GLN A 1 89 ? 4.719 5.496 14.917 1.00 59.28 89 GLN A CA 1
ATOM 684 C C . GLN A 1 89 ? 4.226 6.272 16.145 1.00 59.28 89 GLN A C 1
ATOM 686 O O . GLN A 1 89 ? 3.072 6.105 16.535 1.00 59.28 89 GLN A O 1
ATOM 691 N N . ALA A 1 90 ? 5.052 7.158 16.709 1.00 60.03 90 ALA A N 1
ATOM 692 C CA . ALA A 1 90 ? 4.660 8.001 17.836 1.00 60.03 90 AL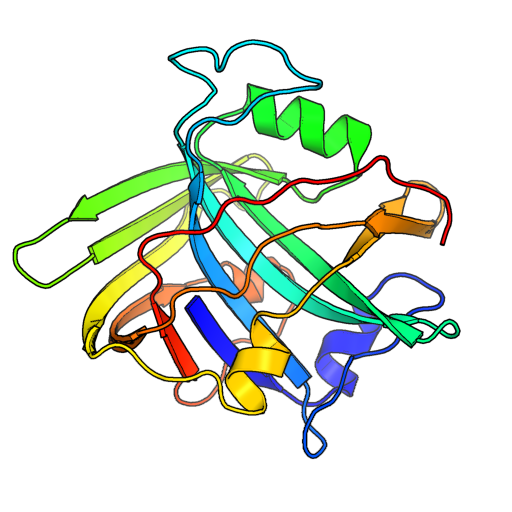A A CA 1
ATOM 693 C C . ALA A 1 90 ? 3.606 9.058 17.456 1.00 60.03 90 ALA A C 1
ATOM 695 O O . ALA A 1 90 ? 2.693 9.312 18.235 1.00 60.03 90 ALA A O 1
ATOM 696 N N . ALA A 1 91 ? 3.699 9.656 16.263 1.00 62.31 91 ALA A N 1
ATOM 697 C CA . ALA A 1 91 ? 2.792 10.728 15.845 1.00 62.31 91 ALA A CA 1
ATOM 698 C C . ALA A 1 91 ? 1.452 10.230 15.271 1.00 62.31 91 ALA A C 1
ATOM 700 O O . ALA A 1 91 ? 0.430 10.881 15.464 1.00 62.31 91 ALA A O 1
ATOM 701 N N . TYR A 1 92 ? 1.446 9.090 14.573 1.00 63.69 92 TYR A N 1
ATOM 702 C CA . TYR A 1 92 ? 0.289 8.606 13.806 1.00 63.69 92 TYR A CA 1
ATOM 703 C C . TYR A 1 92 ? -0.235 7.236 14.265 1.00 63.69 92 TYR A C 1
ATOM 705 O O . TYR A 1 92 ? -1.186 6.728 13.670 1.00 63.69 92 TYR A O 1
ATOM 713 N N . ALA A 1 93 ? 0.358 6.629 15.302 1.00 77.44 93 ALA A N 1
ATOM 714 C CA . ALA A 1 93 ? 0.020 5.284 15.789 1.00 77.44 93 ALA 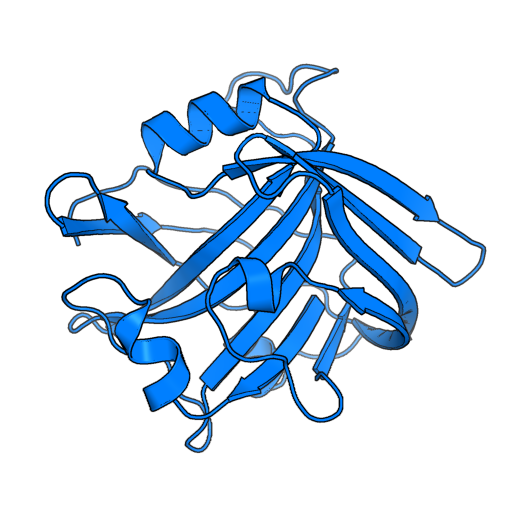A CA 1
ATOM 715 C C . ALA A 1 93 ? 0.082 4.204 14.686 1.00 77.44 93 ALA A C 1
ATOM 717 O O . ALA A 1 93 ? -0.772 3.322 14.594 1.00 77.44 93 ALA A O 1
ATOM 718 N N . LEU A 1 94 ? 1.089 4.294 13.813 1.00 82.56 94 LEU A N 1
ATOM 719 C CA . LEU A 1 94 ? 1.225 3.416 12.650 1.00 82.5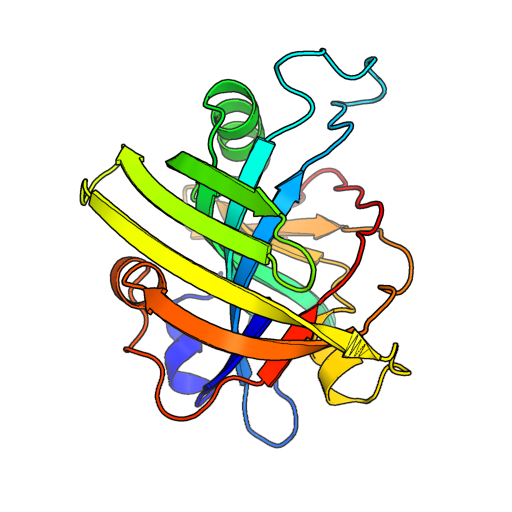6 94 LEU A CA 1
ATOM 720 C C . LEU A 1 94 ? 1.938 2.097 12.971 1.00 82.56 94 LEU A C 1
ATOM 722 O O . LEU A 1 94 ? 2.867 2.086 13.781 1.00 82.56 94 LEU A O 1
ATOM 726 N N . PRO A 1 95 ? 1.568 0.984 12.306 1.00 83.50 95 PRO A N 1
AT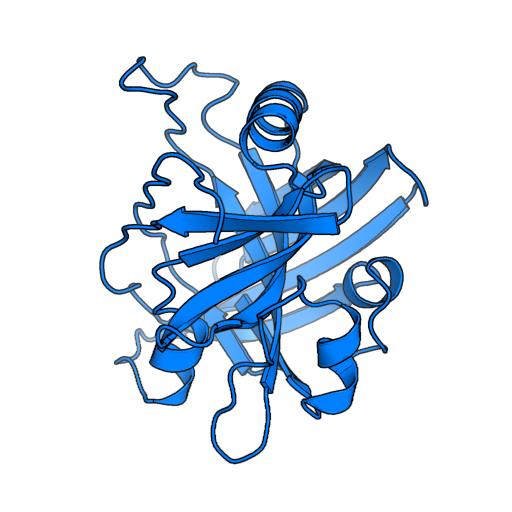OM 727 C CA . PRO A 1 95 ? 2.151 -0.337 12.542 1.00 83.50 95 PRO A CA 1
ATOM 728 C C . PRO A 1 95 ? 3.510 -0.504 11.844 1.00 83.50 95 PRO A C 1
ATOM 730 O O . PRO A 1 95 ? 3.709 -1.442 11.068 1.00 83.50 95 PRO A O 1
ATOM 733 N N . TYR A 1 96 ? 4.447 0.408 12.099 1.00 85.00 96 TYR A N 1
ATOM 734 C CA . TYR A 1 96 ? 5.783 0.324 11.528 1.00 85.00 96 TYR A CA 1
ATOM 735 C C . TYR A 1 96 ? 6.564 -0.878 12.062 1.00 85.00 96 TYR A C 1
ATOM 737 O O . TYR A 1 96 ? 6.531 -1.222 13.248 1.00 85.00 96 TYR A O 1
ATOM 745 N N . ARG A 1 97 ? 7.280 -1.522 11.143 1.00 88.38 97 ARG A N 1
ATOM 746 C CA . ARG A 1 97 ? 8.111 -2.701 11.352 1.00 88.38 97 ARG A CA 1
ATOM 747 C C . ARG A 1 97 ? 9.488 -2.412 10.767 1.00 88.38 97 ARG A C 1
ATOM 749 O O . ARG A 1 97 ? 9.628 -1.981 9.625 1.00 88.38 97 ARG A O 1
ATOM 756 N N . TRP A 1 98 ? 10.528 -2.616 11.560 1.00 90.62 98 TRP A N 1
ATOM 757 C CA . TRP A 1 98 ? 11.895 -2.469 11.091 1.00 90.62 98 TRP A CA 1
ATOM 758 C C . TRP A 1 98 ? 12.299 -3.688 10.266 1.00 90.62 98 TRP A C 1
ATOM 760 O O . TRP A 1 98 ? 12.278 -4.816 10.766 1.00 90.62 98 TRP A O 1
ATOM 770 N N . ALA A 1 99 ? 12.729 -3.456 9.026 1.00 92.50 99 ALA A N 1
ATOM 771 C CA . ALA A 1 99 ? 13.080 -4.502 8.073 1.00 92.50 99 ALA A CA 1
ATOM 772 C C . ALA A 1 99 ? 14.468 -4.298 7.455 1.00 92.50 99 ALA A C 1
ATOM 774 O O . ALA A 1 99 ? 14.983 -3.186 7.329 1.00 92.50 99 ALA A O 1
ATOM 775 N N . ARG A 1 100 ? 15.100 -5.396 7.030 1.00 94.44 100 ARG A N 1
ATOM 776 C CA . ARG A 1 100 ? 16.176 -5.354 6.035 1.00 94.44 100 ARG A CA 1
ATOM 777 C C . ARG A 1 100 ? 15.510 -5.280 4.667 1.00 94.44 100 ARG A C 1
ATOM 779 O O . ARG A 1 100 ? 14.760 -6.183 4.331 1.00 94.44 100 ARG A O 1
ATOM 786 N N . MET A 1 101 ? 15.831 -4.258 3.880 1.00 96.12 101 MET A N 1
ATOM 787 C CA . MET A 1 101 ? 15.245 -4.093 2.552 1.00 96.12 101 MET A CA 1
ATOM 788 C C . MET A 1 101 ? 16.311 -3.838 1.494 1.00 96.12 101 MET A C 1
ATOM 790 O O . MET A 1 101 ? 17.361 -3.260 1.792 1.00 96.12 101 MET A O 1
ATOM 794 N N . ARG A 1 102 ? 16.040 -4.268 0.262 1.00 96.31 102 ARG A N 1
ATOM 795 C CA . ARG A 1 102 ? 16.874 -4.000 -0.915 1.00 96.31 102 ARG A CA 1
ATOM 796 C C . ARG A 1 102 ? 15.981 -3.619 -2.084 1.00 96.31 102 ARG A C 1
ATOM 798 O O . ARG A 1 102 ? 14.926 -4.209 -2.274 1.00 96.31 102 ARG A O 1
ATOM 805 N N . VAL A 1 103 ? 16.429 -2.641 -2.861 1.00 96.38 103 VAL A N 1
ATOM 806 C CA . VAL A 1 103 ? 15.790 -2.250 -4.119 1.00 96.38 103 VAL A CA 1
ATOM 807 C C . VAL A 1 103 ? 16.860 -2.293 -5.195 1.00 96.38 103 VAL A C 1
ATOM 809 O O . VAL A 1 103 ? 17.927 -1.701 -5.020 1.00 96.38 103 VAL A O 1
ATOM 812 N N . ARG A 1 104 ? 16.609 -3.040 -6.269 1.00 96.75 104 ARG A N 1
ATOM 813 C CA . ARG A 1 104 ? 17.523 -3.192 -7.404 1.00 96.75 104 ARG A CA 1
ATOM 814 C C . ARG A 1 104 ? 16.805 -2.770 -8.675 1.00 96.75 104 ARG A C 1
ATOM 816 O O . ARG A 1 104 ? 15.709 -3.249 -8.942 1.00 96.75 104 ARG A O 1
ATOM 823 N N . HIS A 1 105 ? 17.443 -1.897 -9.441 1.00 95.56 105 HIS A N 1
ATOM 824 C CA . HIS A 1 105 ? 16.991 -1.512 -10.771 1.00 95.56 105 HIS A CA 1
ATOM 825 C C . HIS A 1 105 ? 17.807 -2.317 -11.786 1.00 95.56 105 HIS A C 1
ATOM 827 O O . HIS A 1 105 ? 19.036 -2.243 -11.777 1.00 95.56 105 HIS A O 1
ATOM 833 N N . GLY A 1 106 ? 17.125 -3.142 -12.575 1.00 93.50 106 GLY A N 1
ATOM 834 C CA . GLY A 1 106 ? 17.677 -3.791 -13.760 1.00 93.50 106 GLY A CA 1
ATOM 835 C C . GLY A 1 106 ? 17.546 -2.888 -14.986 1.00 93.50 106 GLY A C 1
ATOM 836 O O . GLY A 1 106 ? 17.255 -1.700 -14.859 1.00 93.50 106 GLY A O 1
ATOM 837 N N . VAL A 1 107 ? 17.741 -3.463 -16.174 1.00 92.56 107 VAL A N 1
ATOM 838 C CA . VAL A 1 107 ? 17.580 -2.739 -17.448 1.00 92.56 107 VAL A CA 1
ATOM 839 C C . VAL A 1 107 ? 16.123 -2.307 -17.648 1.00 92.56 107 VAL A C 1
ATOM 841 O O . VAL A 1 107 ? 15.854 -1.149 -17.943 1.00 92.56 107 VAL A O 1
ATOM 844 N N . ASP A 1 108 ? 15.189 -3.230 -17.434 1.00 95.75 108 ASP A N 1
ATOM 845 C CA . ASP A 1 108 ? 13.746 -3.067 -17.648 1.00 95.75 108 ASP A CA 1
ATOM 846 C C . ASP A 1 108 ? 12.911 -3.471 -16.418 1.00 95.75 108 ASP A C 1
ATOM 848 O O . ASP A 1 108 ? 11.684 -3.420 -16.440 1.00 95.75 108 ASP A O 1
ATOM 852 N N . THR A 1 109 ? 13.561 -3.881 -15.328 1.00 97.81 109 THR A N 1
ATOM 853 C CA . THR A 1 109 ? 12.898 -4.422 -14.136 1.00 97.81 109 THR A CA 1
ATOM 854 C C . THR A 1 109 ? 13.256 -3.660 -12.873 1.00 97.81 109 THR A C 1
ATOM 856 O O . THR A 1 109 ? 14.325 -3.060 -12.747 1.00 97.81 109 THR A O 1
ATOM 859 N N . VAL A 1 110 ? 12.364 -3.724 -11.889 1.00 97.81 110 VAL A N 1
ATOM 860 C CA . VAL A 1 110 ? 12.626 -3.258 -10.528 1.00 97.81 110 VAL A CA 1
ATOM 861 C C . VAL A 1 110 ? 12.295 -4.382 -9.557 1.00 97.81 110 VAL A C 1
ATOM 863 O O . VAL A 1 110 ? 11.189 -4.921 -9.570 1.00 97.81 110 VAL A O 1
ATOM 866 N N . ALA A 1 111 ? 13.266 -4.732 -8.715 1.00 98.19 111 ALA A N 1
ATOM 867 C CA . ALA A 1 111 ? 13.132 -5.751 -7.685 1.00 98.19 111 ALA A CA 1
ATOM 868 C C . ALA A 1 111 ? 13.136 -5.114 -6.294 1.00 98.19 111 ALA A C 1
ATOM 870 O O . ALA A 1 111 ? 14.037 -4.338 -5.962 1.00 98.19 111 ALA A O 1
ATOM 871 N N . TYR A 1 112 ? 12.163 -5.494 -5.473 1.00 98.00 112 TYR A N 1
ATOM 872 C CA . TYR A 1 112 ? 12.014 -5.089 -4.083 1.00 98.00 112 TYR A CA 1
ATOM 873 C C . TYR A 1 112 ? 12.110 -6.325 -3.197 1.00 98.00 112 TYR A C 1
ATOM 875 O O . TYR A 1 112 ? 11.406 -7.305 -3.414 1.00 98.00 112 TYR A O 1
ATOM 883 N N . GLU A 1 113 ? 12.972 -6.272 -2.192 1.00 97.81 113 GLU A N 1
ATOM 884 C CA . GLU A 1 113 ? 13.126 -7.314 -1.183 1.00 97.81 113 GLU A CA 1
ATOM 885 C C . GLU A 1 113 ? 12.918 -6.701 0.197 1.00 97.81 113 GLU A C 1
ATOM 887 O O . GLU A 1 113 ? 13.430 -5.613 0.486 1.00 97.81 113 GLU A O 1
ATOM 892 N N . THR A 1 114 ? 12.225 -7.425 1.067 1.00 96.62 114 THR A N 1
ATOM 893 C CA . THR A 1 114 ? 12.034 -7.050 2.465 1.00 96.62 114 THR A CA 1
ATOM 894 C C . THR A 1 114 ? 12.097 -8.280 3.359 1.00 96.62 114 THR A C 1
ATOM 896 O O . THR A 1 114 ? 11.676 -9.363 2.968 1.00 96.62 114 THR A O 1
ATOM 899 N N . SER A 1 115 ? 12.667 -8.127 4.552 1.00 96.81 115 SER A N 1
ATOM 900 C CA . SER A 1 115 ? 12.685 -9.148 5.598 1.00 96.81 115 SER A CA 1
ATOM 901 C C . SER A 1 115 ? 12.695 -8.476 6.967 1.00 96.81 115 SER A C 1
ATOM 903 O O . SER A 1 115 ? 13.648 -7.775 7.342 1.00 96.81 115 SER A O 1
ATOM 905 N N . ARG A 1 116 ? 11.609 -8.670 7.712 1.00 94.94 116 ARG A N 1
ATOM 906 C CA . ARG A 1 116 ? 11.334 -8.049 9.001 1.00 94.94 116 ARG A CA 1
ATOM 907 C C . ARG A 1 116 ? 12.365 -8.480 10.031 1.00 94.94 116 ARG A C 1
ATOM 909 O O . ARG A 1 116 ? 12.651 -9.662 10.223 1.00 94.94 116 ARG A O 1
ATOM 916 N N . ARG A 1 117 ? 12.912 -7.503 10.745 1.00 92.44 117 ARG A N 1
ATOM 917 C CA . ARG A 1 117 ? 13.822 -7.716 11.875 1.00 92.44 117 ARG A CA 1
ATOM 918 C C . ARG A 1 117 ? 13.089 -7.653 13.201 1.00 92.44 117 ARG A C 1
ATOM 920 O O . ARG A 1 117 ? 13.381 -8.465 14.079 1.00 92.44 117 ARG A O 1
ATOM 927 N N . TRP A 1 118 ? 12.205 -6.667 13.346 1.00 87.06 118 TRP A N 1
ATOM 928 C CA . TRP A 1 118 ? 11.467 -6.402 14.575 1.00 87.06 118 TRP A CA 1
ATOM 929 C C . TRP A 1 118 ? 10.283 -5.452 14.324 1.00 87.06 118 TRP A C 1
ATOM 931 O O . TRP A 1 118 ? 10.413 -4.548 13.501 1.00 87.06 118 TRP A O 1
ATOM 941 N N . PRO A 1 119 ? 9.168 -5.568 15.063 1.00 86.50 119 PRO A N 1
ATOM 942 C CA . PRO A 1 119 ? 8.813 -6.670 15.967 1.00 86.50 119 PRO A CA 1
ATOM 943 C C . PRO A 1 119 ? 8.570 -7.982 15.208 1.00 86.50 119 PRO A C 1
ATOM 945 O O . PRO A 1 119 ? 8.742 -8.031 13.996 1.00 86.50 119 PRO A O 1
ATOM 948 N N . GLY A 1 120 ? 8.272 -9.076 15.910 1.00 85.44 120 GLY A N 1
ATOM 949 C CA . GLY A 1 120 ? 8.065 -10.381 15.273 1.00 85.44 120 GLY A CA 1
ATOM 950 C C . GLY A 1 120 ? 6.836 -10.445 14.340 1.00 85.44 120 GLY A C 1
ATOM 951 O O . GLY A 1 120 ? 6.040 -9.501 14.297 1.00 85.44 120 GLY A O 1
ATOM 952 N N . PRO A 1 121 ? 6.662 -11.554 13.599 1.00 93.19 121 PRO A N 1
ATOM 953 C CA . PRO A 1 121 ? 7.635 -12.633 13.410 1.00 93.19 121 PRO A CA 1
ATOM 954 C C . PRO A 1 121 ? 8.849 -12.156 12.600 1.00 93.19 121 PRO A C 1
ATOM 956 O O . PRO A 1 121 ? 8.730 -11.405 11.633 1.00 93.19 121 PRO A O 1
ATOM 959 N N . ARG A 1 122 ? 10.048 -12.548 13.039 1.00 93.25 122 ARG A N 1
ATOM 960 C CA . ARG A 1 122 ? 11.300 -12.197 12.360 1.00 93.25 122 ARG A CA 1
ATOM 961 C C . ARG A 1 122 ? 11.417 -13.021 11.081 1.00 93.25 122 ARG A C 1
ATOM 963 O O . ARG A 1 122 ? 11.141 -14.211 11.103 1.00 93.25 122 ARG A O 1
ATOM 970 N N . GLY A 1 123 ? 11.870 -12.399 10.001 1.00 94.12 123 GLY A N 1
ATOM 971 C CA . GLY A 1 123 ? 11.998 -13.042 8.695 1.00 94.12 123 GLY A CA 1
ATOM 972 C C . GLY A 1 123 ? 10.851 -12.722 7.742 1.00 94.12 123 GLY A C 1
ATOM 973 O O . GLY A 1 123 ? 11.127 -12.672 6.547 1.00 94.12 123 GLY A O 1
ATOM 974 N N . ALA A 1 124 ? 9.657 -12.401 8.266 1.00 96.25 124 ALA A N 1
ATOM 975 C CA . ALA A 1 124 ? 8.481 -12.057 7.467 1.00 96.25 124 ALA A CA 1
ATOM 976 C C . ALA A 1 124 ? 8.803 -10.996 6.415 1.00 96.25 124 ALA A C 1
ATOM 978 O O . ALA A 1 124 ? 9.453 -9.990 6.705 1.00 96.25 124 ALA A O 1
ATOM 979 N N . GLY A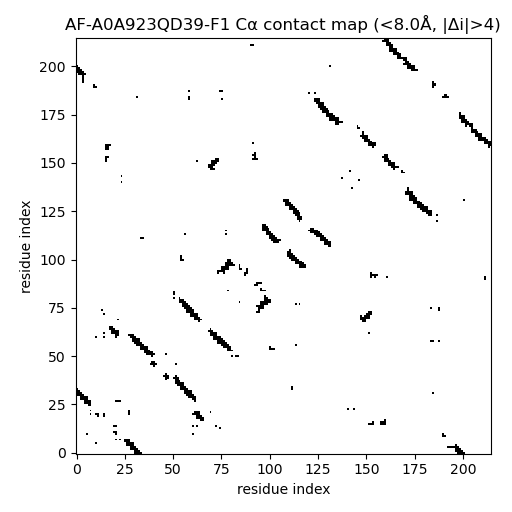 1 125 ? 8.391 -11.222 5.187 1.00 96.00 125 GLY A N 1
ATOM 980 C CA . GLY A 1 125 ? 8.763 -10.412 4.057 1.00 96.00 125 GLY A CA 1
ATOM 981 C C . GLY A 1 125 ? 8.542 -11.140 2.751 1.00 96.00 125 GLY A C 1
ATOM 982 O O . GLY A 1 125 ? 7.609 -11.923 2.593 1.00 96.00 125 GLY A O 1
ATOM 983 N N . GLY A 1 126 ? 9.401 -10.834 1.790 1.00 96.31 126 GLY A N 1
ATOM 984 C CA . GLY A 1 126 ? 9.203 -11.310 0.441 1.00 96.31 126 GLY A CA 1
ATOM 985 C C . GLY A 1 126 ? 10.055 -10.600 -0.589 1.00 96.31 126 GLY A C 1
ATOM 986 O O . GLY A 1 126 ? 10.859 -9.708 -0.281 1.00 96.31 126 GLY A O 1
ATOM 987 N N . ARG A 1 127 ? 9.847 -11.013 -1.832 1.00 97.88 127 ARG A N 1
ATOM 988 C CA . ARG A 1 127 ? 10.486 -10.477 -3.022 1.00 97.88 127 ARG A CA 1
ATOM 989 C C . ARG A 1 127 ? 9.441 -10.233 -4.099 1.00 97.88 127 ARG A C 1
ATOM 991 O O . ARG A 1 127 ? 8.659 -11.116 -4.435 1.00 97.88 127 ARG A O 1
ATOM 998 N N . ILE A 1 128 ? 9.471 -9.027 -4.650 1.00 98.31 128 ILE A N 1
ATOM 999 C CA . ILE A 1 128 ? 8.585 -8.575 -5.718 1.00 98.31 128 ILE A CA 1
ATOM 1000 C C . ILE A 1 128 ? 9.460 -8.094 -6.864 1.00 98.31 128 ILE A C 1
ATOM 1002 O O . ILE A 1 128 ? 10.271 -7.186 -6.670 1.00 98.31 128 ILE A O 1
ATOM 1006 N N . VAL A 1 129 ? 9.285 -8.661 -8.052 1.00 98.44 129 VAL A N 1
ATOM 1007 C CA . VAL A 1 129 ? 9.951 -8.191 -9.271 1.00 98.44 129 VAL A CA 1
ATOM 1008 C C . VAL A 1 129 ? 8.895 -7.784 -10.279 1.00 98.44 129 VAL A C 1
ATOM 1010 O O . VAL A 1 129 ? 8.023 -8.578 -10.627 1.00 98.44 129 VAL A O 1
ATOM 1013 N N . VAL A 1 130 ? 8.977 -6.542 -10.749 1.00 98.38 130 VAL A N 1
ATOM 1014 C CA . VAL A 1 130 ? 8.066 -6.005 -11.762 1.00 98.38 130 VAL A CA 1
ATOM 1015 C C . VAL A 1 130 ? 8.832 -5.463 -12.957 1.00 98.38 130 VAL A C 1
ATOM 1017 O O . VAL A 1 130 ? 9.948 -4.960 -12.808 1.00 98.38 130 VAL A O 1
ATOM 1020 N N . ARG A 1 131 ? 8.197 -5.508 -14.125 1.00 98.38 131 ARG A N 1
ATOM 1021 C CA . ARG A 1 131 ? 8.607 -4.780 -15.327 1.00 98.38 131 ARG A CA 1
ATOM 1022 C C . ARG A 1 131 ? 7.632 -3.624 -15.559 1.00 98.38 131 ARG A C 1
ATOM 1024 O O . ARG A 1 131 ? 6.481 -3.881 -15.919 1.00 98.38 131 ARG A O 1
ATOM 1031 N N . PRO A 1 132 ? 8.035 -2.365 -15.314 1.00 97.69 132 PRO A N 1
ATOM 1032 C CA . PRO A 1 132 ? 7.230 -1.209 -15.686 1.00 97.69 132 PRO A CA 1
ATOM 1033 C C . PRO A 1 132 ? 6.987 -1.169 -17.199 1.00 97.69 132 PRO A C 1
ATOM 1035 O O . PRO A 1 132 ? 7.895 -1.408 -17.989 1.00 97.69 132 PRO A O 1
ATOM 1038 N N . GLY A 1 133 ? 5.755 -0.868 -17.591 1.00 96.25 133 GLY A N 1
ATOM 1039 C CA . GLY A 1 133 ? 5.320 -0.750 -18.977 1.00 96.25 133 GLY A CA 1
ATOM 1040 C C . GLY A 1 133 ? 4.947 0.684 -19.352 1.00 96.25 133 GLY A C 1
ATOM 1041 O O . GLY A 1 133 ? 5.444 1.660 -18.784 1.00 96.25 133 GLY A O 1
ATOM 1042 N N . ALA A 1 134 ? 4.051 0.813 -20.332 1.00 95.62 134 ALA A N 1
ATOM 1043 C CA . ALA A 1 134 ? 3.604 2.107 -20.836 1.00 95.62 134 ALA A CA 1
ATOM 1044 C C . ALA A 1 134 ? 2.827 2.918 -19.775 1.00 95.62 134 ALA A C 1
ATOM 1046 O O . ALA A 1 134 ? 2.124 2.320 -18.945 1.00 95.62 134 ALA A O 1
ATOM 1047 N N . PRO A 1 135 ? 2.911 4.264 -19.824 1.00 96.94 135 PRO A N 1
ATOM 1048 C CA . PRO A 1 135 ? 2.024 5.134 -19.065 1.00 96.94 135 PRO A CA 1
ATOM 1049 C C . PRO A 1 135 ? 0.558 4.813 -19.357 1.00 96.94 135 PRO A C 1
ATOM 1051 O O . PRO A 1 135 ? 0.201 4.461 -20.483 1.00 96.94 135 PRO A O 1
ATOM 1054 N N . VAL A 1 136 ? -0.295 4.968 -18.352 1.00 95.38 136 VAL A N 1
ATOM 1055 C CA . VAL A 1 136 ? -1.742 4.808 -18.484 1.00 95.38 136 VAL A CA 1
ATOM 1056 C C . VAL A 1 136 ? -2.476 5.986 -17.870 1.00 95.38 136 VAL A C 1
ATOM 1058 O O . VAL A 1 136 ? -2.065 6.531 -16.846 1.00 95.38 136 VAL A O 1
ATOM 1061 N N . ALA A 1 137 ? -3.580 6.370 -18.509 1.00 93.06 137 ALA A N 1
ATOM 1062 C CA . ALA A 1 137 ? -4.536 7.283 -17.904 1.00 93.06 137 ALA A CA 1
ATOM 1063 C C . ALA A 1 137 ? -5.205 6.606 -16.701 1.00 93.06 137 ALA A C 1
ATOM 1065 O O . ALA A 1 137 ? -5.359 5.384 -16.670 1.00 93.06 137 ALA A O 1
ATOM 1066 N N . ALA A 1 138 ? -5.597 7.407 -15.714 1.00 91.31 138 ALA A N 1
ATOM 1067 C CA . ALA A 1 138 ? -6.299 6.894 -14.552 1.00 91.31 138 ALA A CA 1
ATOM 1068 C C . ALA A 1 138 ? -7.725 6.476 -14.948 1.00 91.31 138 ALA A C 1
ATOM 1070 O O . ALA A 1 138 ? -8.518 7.309 -15.387 1.00 91.31 138 ALA A O 1
ATOM 1071 N N . ASP A 1 139 ? -8.031 5.191 -14.794 1.00 94.25 139 ASP A N 1
ATOM 1072 C CA . ASP A 1 139 ? -9.386 4.647 -14.853 1.00 94.25 139 ASP A CA 1
ATOM 1073 C C . ASP A 1 139 ? -10.025 4.618 -13.455 1.00 94.25 139 ASP A C 1
ATOM 1075 O O . ASP A 1 139 ? -9.408 5.001 -12.456 1.00 94.25 139 ASP A O 1
ATOM 1079 N N . GLU A 1 140 ? -11.281 4.183 -13.375 1.00 96.12 140 GLU A N 1
ATOM 1080 C CA . GLU A 1 140 ? -12.038 4.153 -12.123 1.00 96.12 140 GLU A CA 1
ATOM 1081 C C . GLU A 1 140 ? -11.338 3.333 -11.031 1.00 96.12 140 GLU A C 1
ATOM 1083 O O . GLU A 1 140 ? -11.191 3.805 -9.900 1.00 96.12 140 GLU A O 1
ATOM 1088 N N . LEU A 1 141 ? -10.821 2.149 -11.379 1.00 96.44 141 LEU A N 1
ATOM 1089 C CA . LEU A 1 141 ? -10.083 1.308 -10.443 1.00 96.44 141 LEU A CA 1
ATOM 1090 C C . LEU A 1 141 ? -8.776 1.973 -10.003 1.00 96.44 141 LEU A C 1
ATOM 1092 O O . LEU A 1 141 ? -8.461 2.008 -8.816 1.00 96.44 141 LEU A O 1
ATOM 1096 N N . SER A 1 142 ? -8.003 2.536 -10.924 1.00 95.19 142 SER A N 1
ATOM 1097 C CA . SER A 1 142 ? -6.743 3.200 -10.595 1.00 95.19 142 SER A CA 1
ATOM 1098 C C . SER A 1 142 ? -6.966 4.426 -9.712 1.00 95.19 142 SER A C 1
ATOM 1100 O O . SER A 1 142 ? -6.214 4.632 -8.753 1.00 95.19 142 SER A O 1
ATOM 1102 N N . LEU A 1 143 ? -8.020 5.207 -9.968 1.00 95.44 143 LEU A N 1
ATOM 1103 C CA . LEU A 1 143 ? -8.446 6.315 -9.110 1.00 95.44 143 LEU A CA 1
ATOM 1104 C C . LEU A 1 143 ? -8.882 5.808 -7.738 1.00 95.44 143 LEU A C 1
ATOM 1106 O O . LEU A 1 143 ? -8.417 6.333 -6.728 1.00 95.44 143 LEU A O 1
ATOM 1110 N N . PHE A 1 144 ? -9.691 4.749 -7.674 1.00 96.81 144 PHE A N 1
ATOM 1111 C CA . PHE A 1 144 ? -10.028 4.097 -6.414 1.00 96.81 144 PHE A CA 1
ATOM 1112 C C . PHE A 1 144 ? -8.758 3.682 -5.660 1.00 96.81 144 PHE A C 1
ATOM 1114 O O . PHE A 1 144 ? -8.609 3.955 -4.480 1.00 96.81 144 PHE A O 1
ATOM 1121 N N . LEU A 1 145 ? -7.770 3.072 -6.301 1.00 96.38 145 LEU A N 1
ATOM 1122 C CA . LEU A 1 145 ? -6.593 2.581 -5.586 1.00 96.38 145 LEU A CA 1
ATOM 1123 C C . LEU A 1 145 ? -5.644 3.706 -5.145 1.00 96.38 145 LEU A C 1
ATOM 1125 O O . LEU A 1 145 ? -4.931 3.534 -4.152 1.00 96.38 145 LEU A O 1
ATOM 1129 N N . THR A 1 146 ? -5.595 4.837 -5.851 1.00 94.94 146 THR A N 1
ATOM 1130 C CA . THR A 1 146 ? -4.543 5.858 -5.670 1.00 94.94 146 THR A CA 1
ATOM 1131 C C . THR A 1 146 ? -5.034 7.183 -5.104 1.00 94.94 146 THR A C 1
ATOM 1133 O O . THR A 1 146 ? -4.290 7.821 -4.364 1.00 94.94 146 THR A O 1
ATOM 1136 N N . ALA A 1 147 ? -6.275 7.581 -5.381 1.00 93.62 147 ALA A N 1
ATOM 1137 C CA . ALA A 1 147 ? -6.848 8.846 -4.941 1.00 93.62 147 ALA A CA 1
ATOM 1138 C C . ALA A 1 147 ? -7.325 8.726 -3.481 1.00 93.62 147 ALA A C 1
ATOM 1140 O O . ALA A 1 147 ? -8.486 8.420 -3.175 1.00 93.62 147 ALA A O 1
ATOM 1141 N N . ARG A 1 148 ? -6.365 8.864 -2.558 1.00 94.69 148 ARG A N 1
ATOM 1142 C CA . ARG A 1 148 ? -6.542 8.634 -1.120 1.00 94.69 148 ARG A CA 1
ATOM 1143 C C . ARG A 1 148 ? -6.021 9.824 -0.330 1.00 94.69 148 ARG A C 1
ATOM 1145 O O . ARG A 1 148 ? -4.831 9.943 -0.059 1.00 94.69 148 ARG A O 1
ATOM 1152 N N . TRP A 1 149 ? -6.957 10.661 0.104 1.00 93.56 149 TRP A N 1
ATOM 1153 C CA . TRP A 1 149 ? -6.679 11.916 0.808 1.00 93.56 149 TRP A CA 1
ATOM 1154 C C . TRP A 1 149 ? -6.716 11.799 2.332 1.00 93.56 149 TRP A C 1
ATOM 1156 O O . TRP A 1 149 ? -6.731 12.802 3.046 1.00 93.56 149 TRP A O 1
ATOM 1166 N N . GLY A 1 150 ? -6.762 10.574 2.846 1.00 94.12 150 GLY A N 1
ATOM 1167 C CA . GLY A 1 150 ? -6.884 10.298 4.265 1.00 94.12 150 GLY A CA 1
ATOM 1168 C C . GLY A 1 150 ? -6.038 9.113 4.692 1.00 94.12 150 GLY A C 1
ATOM 1169 O O . GLY A 1 150 ? -5.877 8.137 3.960 1.00 94.12 150 GLY A O 1
ATOM 1170 N N . LEU A 1 151 ? -5.545 9.188 5.917 1.00 94.44 151 LEU A N 1
ATOM 1171 C CA . LEU A 1 151 ? -4.944 8.083 6.640 1.00 94.44 151 LEU A CA 1
ATOM 1172 C C . LEU A 1 151 ? -5.747 7.872 7.916 1.00 94.44 151 LEU A C 1
ATOM 1174 O O . LEU A 1 151 ? -5.774 8.749 8.778 1.00 94.44 151 LEU A O 1
ATOM 1178 N N . PHE A 1 152 ? -6.382 6.711 8.027 1.00 95.12 152 PHE A N 1
ATOM 1179 C CA . PHE A 1 152 ? -7.046 6.287 9.248 1.00 95.12 152 PHE A CA 1
ATOM 1180 C C . PHE A 1 152 ? -6.100 5.413 10.069 1.00 95.12 152 PHE A C 1
ATOM 1182 O O . PHE A 1 152 ? -5.479 4.480 9.552 1.00 95.12 152 PHE A O 1
ATOM 1189 N N . SER A 1 153 ? -6.015 5.683 11.367 1.00 91.75 153 SER A N 1
ATOM 1190 C CA . SER A 1 153 ? -5.262 4.851 12.302 1.00 91.75 153 SER A CA 1
ATOM 1191 C C . SER A 1 153 ? -6.037 4.625 13.592 1.00 91.75 153 SER A C 1
ATOM 1193 O O . SER A 1 153 ? -6.916 5.399 13.972 1.00 91.75 153 SER A O 1
ATOM 1195 N N . ARG A 1 154 ? -5.735 3.512 14.264 1.00 90.25 154 ARG A N 1
ATOM 1196 C CA . ARG A 1 154 ? -6.321 3.176 15.561 1.00 90.25 154 ARG A CA 1
ATOM 1197 C C . ARG A 1 154 ? -5.374 3.658 16.654 1.00 90.25 154 ARG A C 1
ATOM 1199 O O . ARG A 1 154 ? -4.261 3.153 16.777 1.00 90.25 154 ARG A O 1
ATOM 1206 N N . LEU A 1 155 ? -5.821 4.628 17.440 1.00 86.88 155 LEU A N 1
ATOM 1207 C CA . LEU A 1 155 ? -5.089 5.131 18.595 1.00 86.88 155 LEU A CA 1
ATOM 1208 C C . LEU A 1 155 ? -5.170 4.146 19.774 1.00 86.88 155 LEU A C 1
ATOM 1210 O O . LEU A 1 155 ? -6.107 3.338 19.856 1.00 86.88 155 LEU A O 1
ATOM 1214 N N . PRO A 1 156 ? -4.245 4.250 20.747 1.00 81.56 156 PRO A N 1
ATOM 1215 C CA . PRO A 1 156 ? -4.418 3.623 22.052 1.00 81.56 156 PRO A CA 1
ATOM 1216 C C . PRO A 1 156 ? -5.790 3.965 22.660 1.00 81.56 156 PRO A C 1
ATOM 1218 O O . PRO A 1 156 ? -6.252 5.107 22.581 1.00 81.56 156 PRO A O 1
ATOM 1221 N N . GLY A 1 157 ? -6.456 2.964 23.239 1.00 82.19 157 GLY A N 1
ATOM 1222 C CA . GLY A 1 157 ? -7.826 3.094 23.754 1.00 82.19 157 GLY A CA 1
ATOM 1223 C C . GLY A 1 157 ? -8.932 2.916 22.705 1.00 82.19 157 GLY A C 1
ATOM 1224 O O . GLY A 1 157 ? -10.090 3.174 23.003 1.00 82.19 157 GLY A O 1
ATOM 1225 N N . GLY A 1 158 ? -8.602 2.490 21.479 1.00 84.75 158 GLY A N 1
ATOM 1226 C CA . GLY A 1 158 ? -9.585 2.071 20.468 1.00 84.75 158 GLY A CA 1
ATOM 1227 C C . GLY A 1 158 ? -10.206 3.200 19.643 1.00 84.75 158 GLY A C 1
ATOM 1228 O O . GLY A 1 158 ? -10.976 2.922 18.726 1.00 84.75 158 GLY A O 1
ATOM 1229 N N . ARG A 1 159 ? -9.845 4.458 19.918 1.00 89.69 159 ARG A N 1
ATOM 1230 C CA . ARG A 1 159 ? -10.305 5.621 19.146 1.00 89.69 159 ARG A CA 1
ATOM 1231 C C . ARG A 1 159 ? -9.693 5.641 17.748 1.00 89.69 159 ARG A C 1
ATOM 1233 O O . ARG A 1 159 ? -8.557 5.207 17.554 1.00 89.69 159 ARG A O 1
ATOM 1240 N N . THR A 1 160 ? -10.416 6.219 16.801 1.00 93.56 160 THR A N 1
ATOM 1241 C CA . THR A 1 160 ? -9.937 6.410 15.431 1.00 93.56 160 THR A CA 1
ATOM 1242 C C . THR A 1 160 ? -9.341 7.802 15.277 1.00 93.56 160 THR A C 1
ATOM 1244 O O . THR A 1 160 ? -9.930 8.796 15.698 1.00 93.56 160 THR A O 1
ATOM 1247 N N . ALA A 1 161 ? -8.155 7.867 14.681 1.00 92.62 161 ALA A N 1
ATOM 1248 C CA . ALA A 1 161 ? -7.571 9.099 14.186 1.00 92.62 161 ALA A CA 1
ATOM 1249 C C . ALA A 1 161 ? -7.665 9.145 12.665 1.00 92.62 161 ALA A C 1
ATOM 1251 O O . ALA A 1 161 ? -7.594 8.119 11.987 1.00 92.62 161 ALA A O 1
ATOM 1252 N N . TRP A 1 162 ? -7.770 10.359 12.146 1.00 93.88 162 TRP A N 1
ATOM 1253 C CA . TRP A 1 162 ? -7.684 10.667 10.733 1.00 93.88 162 TRP A CA 1
ATOM 1254 C C . TRP A 1 162 ? -6.634 11.753 10.511 1.00 93.88 162 TRP A C 1
ATOM 1256 O O . TRP A 1 162 ? -6.627 12.773 11.203 1.00 93.88 162 TRP A O 1
ATOM 1266 N N . ALA A 1 163 ? -5.761 11.552 9.531 1.00 91.88 163 ALA A N 1
ATOM 1267 C CA . ALA A 1 163 ? -4.828 12.562 9.047 1.00 91.88 163 ALA A CA 1
ATOM 1268 C C . ALA A 1 163 ? -5.094 12.852 7.562 1.00 91.88 163 ALA A C 1
ATOM 1270 O O . ALA A 1 163 ? -5.235 11.898 6.790 1.00 91.88 163 ALA A O 1
ATOM 1271 N N . PRO A 1 164 ? -5.131 14.129 7.136 1.00 93.06 164 PRO A N 1
ATOM 1272 C CA . PRO A 1 164 ? -5.224 14.453 5.721 1.00 93.06 164 PRO A CA 1
ATOM 1273 C C . PRO A 1 164 ? -3.933 14.064 5.005 1.00 93.06 164 PRO A C 1
ATOM 1275 O O . PRO A 1 164 ? -2.833 14.281 5.518 1.00 93.06 164 PRO A O 1
ATOM 1278 N N . VAL A 1 165 ? -4.078 13.538 3.797 1.00 92.12 165 VAL A N 1
ATOM 1279 C CA . VAL A 1 165 ? -2.981 13.230 2.881 1.00 92.12 165 VAL A CA 1
ATOM 1280 C C . VAL A 1 165 ? -3.175 14.078 1.633 1.00 92.12 165 VAL A C 1
ATOM 1282 O O . VAL A 1 165 ? -4.240 14.059 1.024 1.00 92.12 165 VAL A O 1
ATOM 1285 N N . ALA A 1 166 ? -2.155 14.840 1.259 1.00 92.44 166 ALA A N 1
ATOM 1286 C CA . ALA A 1 166 ? -2.145 15.619 0.030 1.00 92.44 166 ALA A CA 1
ATOM 1287 C C . ALA A 1 166 ? -1.085 15.057 -0.914 1.00 92.44 166 ALA A C 1
ATOM 1289 O O . ALA A 1 166 ? 0.060 14.848 -0.512 1.00 92.44 166 ALA A O 1
ATOM 1290 N N . HIS A 1 167 ? -1.478 14.817 -2.155 1.00 93.12 167 HIS A N 1
ATOM 1291 C CA . HIS A 1 167 ? -0.603 14.394 -3.236 1.00 93.12 167 HIS A CA 1
ATOM 1292 C C . HIS A 1 167 ? -1.234 14.814 -4.565 1.00 93.12 167 HIS A C 1
ATOM 1294 O O . HIS A 1 167 ? -2.460 14.922 -4.664 1.00 93.12 167 HIS A O 1
ATOM 1300 N N . ASP A 1 168 ? -0.407 15.012 -5.582 1.00 92.94 168 ASP A N 1
ATOM 1301 C CA . ASP A 1 168 ? -0.881 15.196 -6.953 1.00 92.94 168 ASP A CA 1
ATOM 1302 C C . ASP A 1 168 ? -1.393 13.862 -7.532 1.00 92.94 168 ASP A C 1
ATOM 1304 O O . ASP A 1 168 ? -1.124 12.792 -6.966 1.00 92.94 168 ASP A O 1
ATOM 1308 N N . PRO A 1 169 ? -2.150 13.868 -8.643 1.00 93.38 169 PRO A N 1
ATOM 1309 C CA . PRO A 1 169 ? -2.482 12.638 -9.353 1.00 93.38 169 PRO A CA 1
ATOM 1310 C C . PRO A 1 169 ? -1.226 11.814 -9.650 1.00 93.38 169 PRO A C 1
ATOM 1312 O O . PRO A 1 169 ? -0.198 12.341 -10.076 1.00 93.38 169 PRO A O 1
ATOM 1315 N N . TRP A 1 170 ? -1.301 10.508 -9.402 1.00 94.62 170 TRP A N 1
ATOM 1316 C CA . TRP A 1 170 ? -0.145 9.631 -9.550 1.00 94.62 170 TRP A CA 1
ATOM 1317 C C . TRP A 1 170 ? 0.166 9.452 -11.045 1.00 94.62 170 TRP A C 1
ATOM 1319 O O . TRP A 1 170 ? -0.745 9.123 -11.805 1.00 94.62 170 TRP A O 1
ATOM 1329 N N . PRO A 1 171 ? 1.425 9.608 -11.494 1.00 95.94 171 PRO A N 1
ATOM 1330 C CA . PRO A 1 171 ? 1.812 9.210 -12.842 1.00 95.94 171 PRO A CA 1
ATOM 1331 C C . PRO A 1 171 ? 1.848 7.680 -12.900 1.00 95.94 171 PRO A C 1
ATOM 1333 O O . PRO A 1 171 ? 2.736 7.051 -12.318 1.00 95.94 171 PRO A O 1
ATOM 1336 N N . LEU A 1 172 ? 0.845 7.074 -13.534 1.00 97.19 172 LEU A N 1
ATOM 1337 C CA . LEU A 1 172 ? 0.649 5.626 -13.530 1.00 97.19 172 LEU A CA 1
ATOM 1338 C C . LEU A 1 172 ? 1.166 4.972 -14.802 1.00 97.19 172 LEU A C 1
ATOM 1340 O O . LEU A 1 172 ? 1.038 5.496 -15.903 1.00 97.19 172 LEU A O 1
ATOM 1344 N N . HIS A 1 173 ? 1.716 3.780 -14.625 1.00 97.50 173 HIS A N 1
ATOM 1345 C CA . HIS A 1 173 ? 2.108 2.865 -15.678 1.00 97.50 173 HIS A CA 1
ATOM 1346 C C . HIS A 1 173 ? 1.493 1.501 -15.393 1.00 97.50 173 HIS A C 1
ATOM 1348 O O . HIS A 1 173 ? 1.404 1.076 -14.234 1.00 97.50 173 HIS A O 1
ATOM 1354 N N . ARG A 1 174 ? 1.155 0.771 -16.458 1.00 95.81 174 ARG A N 1
ATOM 1355 C CA . ARG A 1 174 ? 0.987 -0.683 -16.341 1.00 95.81 174 ARG A CA 1
ATOM 1356 C C . ARG A 1 174 ? 2.306 -1.298 -15.906 1.00 95.81 174 ARG A C 1
ATOM 1358 O O . ARG A 1 174 ? 3.371 -0.778 -16.234 1.00 95.81 174 ARG A O 1
ATOM 1365 N N . ALA A 1 175 ? 2.248 -2.409 -15.194 1.00 97.25 175 ALA A N 1
ATOM 1366 C CA . ALA A 1 175 ? 3.435 -3.195 -14.921 1.00 97.25 175 ALA A CA 1
ATOM 1367 C C . ALA A 1 175 ? 3.112 -4.681 -14.961 1.00 97.25 175 ALA A C 1
ATOM 1369 O O . ALA A 1 175 ? 2.026 -5.108 -14.585 1.00 97.25 175 ALA A O 1
ATOM 1370 N N . GLU A 1 176 ? 4.075 -5.461 -15.423 1.00 97.94 176 GLU A N 1
ATOM 1371 C CA . GLU A 1 176 ? 4.009 -6.913 -15.398 1.00 97.94 176 GLU A CA 1
ATOM 1372 C C . GLU A 1 176 ? 4.649 -7.412 -14.102 1.00 97.94 176 GLU A C 1
ATOM 1374 O O . GLU A 1 176 ? 5.734 -6.958 -13.723 1.00 97.94 176 GLU A O 1
ATOM 1379 N N . LEU A 1 177 ? 3.980 -8.331 -13.410 1.00 98.19 177 LEU A N 1
ATOM 1380 C CA . LEU A 1 177 ? 4.531 -9.007 -12.241 1.00 98.19 177 LEU A CA 1
ATOM 1381 C C . LEU A 1 177 ? 5.304 -10.245 -12.696 1.00 98.19 177 LEU A C 1
ATOM 1383 O O . LEU A 1 177 ? 4.713 -11.174 -13.233 1.00 98.19 177 LEU A O 1
ATOM 1387 N N . LEU A 1 178 ? 6.615 -10.252 -12.462 1.00 98.06 178 LEU A N 1
ATOM 1388 C CA . LEU A 1 178 ? 7.510 -11.336 -12.880 1.00 98.06 178 LEU A CA 1
ATOM 1389 C C . LEU A 1 178 ? 7.766 -12.342 -11.762 1.00 98.06 178 LEU A C 1
ATOM 1391 O O . LEU A 1 178 ? 7.946 -13.528 -12.013 1.00 98.06 178 LEU A O 1
ATOM 1395 N N . GLU A 1 179 ? 7.811 -11.859 -10.523 1.00 97.62 179 GLU A N 1
ATOM 1396 C CA . GLU A 1 179 ? 8.064 -12.681 -9.346 1.00 97.62 179 GLU A CA 1
ATOM 1397 C C . GLU A 1 179 ? 7.316 -12.090 -8.153 1.00 97.62 179 GLU A C 1
ATOM 1399 O O . GLU A 1 179 ? 7.367 -10.877 -7.918 1.00 97.62 179 GLU A O 1
ATOM 1404 N N . LEU A 1 180 ? 6.654 -12.954 -7.386 1.00 97.56 180 LEU A N 1
ATOM 1405 C CA . LEU A 1 180 ? 6.047 -12.608 -6.111 1.00 97.56 180 LEU A CA 1
ATOM 1406 C C . LEU A 1 180 ? 6.257 -13.741 -5.114 1.00 97.56 180 LEU A C 1
ATOM 1408 O O . LEU A 1 180 ? 5.697 -14.824 -5.250 1.00 97.56 180 LEU A O 1
ATOM 1412 N N . THR A 1 181 ? 7.011 -13.436 -4.070 1.00 96.38 181 THR A N 1
ATOM 1413 C CA . THR A 1 181 ? 6.964 -14.144 -2.794 1.00 96.38 181 THR A CA 1
ATOM 1414 C C . THR A 1 181 ? 6.585 -13.120 -1.737 1.00 96.38 181 THR A C 1
ATOM 1416 O O . THR A 1 181 ? 7.174 -12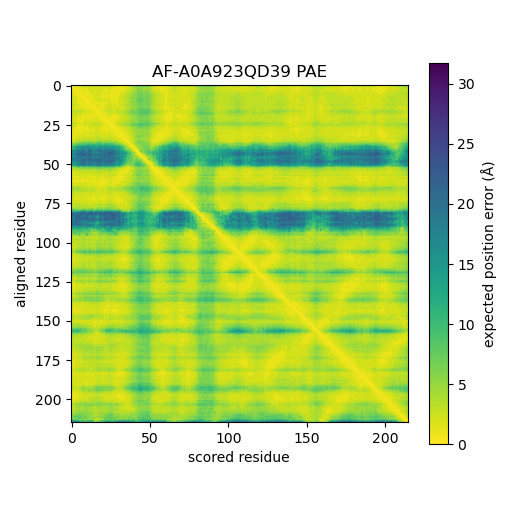.041 -1.695 1.00 96.38 181 THR A O 1
ATOM 1419 N N . ASP A 1 182 ? 5.574 -13.411 -0.927 1.00 94.81 182 ASP A N 1
ATOM 1420 C CA . ASP A 1 182 ? 5.119 -12.526 0.144 1.00 94.81 182 ASP A CA 1
ATOM 1421 C C . ASP A 1 182 ? 4.467 -13.338 1.257 1.00 94.81 182 ASP A C 1
ATOM 1423 O O . ASP A 1 182 ? 3.625 -14.197 0.999 1.00 94.81 182 ASP A O 1
ATOM 1427 N N . ASP A 1 183 ? 4.818 -13.015 2.496 1.00 95.38 183 ASP A N 1
ATOM 1428 C CA . ASP A 1 183 ? 4.051 -13.408 3.673 1.00 95.38 183 ASP A CA 1
ATOM 1429 C C . ASP A 1 183 ? 3.556 -12.195 4.482 1.00 95.38 183 ASP A C 1
ATOM 1431 O O . ASP A 1 183 ? 2.910 -12.376 5.518 1.00 95.38 183 ASP A O 1
ATOM 1435 N N . LEU A 1 184 ? 3.802 -10.953 4.037 1.00 96.25 184 LEU A N 1
ATOM 1436 C CA . LEU A 1 184 ? 3.430 -9.760 4.796 1.00 96.25 184 LEU A CA 1
ATOM 1437 C C . LEU A 1 184 ? 1.921 -9.599 4.900 1.00 96.25 184 LEU A C 1
ATOM 1439 O O . LEU A 1 184 ? 1.448 -9.172 5.955 1.00 96.25 184 LEU A O 1
ATOM 1443 N N . VAL A 1 185 ? 1.164 -9.936 3.850 1.00 96.81 185 VAL A N 1
ATOM 1444 C CA . VAL A 1 185 ? -0.306 -9.872 3.890 1.00 96.81 185 VAL A CA 1
ATOM 1445 C C . VAL A 1 185 ? -0.850 -10.804 4.976 1.00 96.81 185 VAL A C 1
ATOM 1447 O O . VAL A 1 185 ? -1.616 -10.367 5.839 1.00 96.81 185 VAL A O 1
ATOM 1450 N N . THR A 1 186 ? -0.383 -12.054 5.000 1.00 96.88 186 THR A N 1
ATOM 1451 C CA . THR A 1 186 ? -0.813 -13.045 6.002 1.00 96.88 186 THR A CA 1
ATOM 1452 C C . THR A 1 186 ? -0.319 -12.705 7.404 1.00 96.88 186 THR A C 1
ATOM 1454 O O . THR A 1 186 ? -1.087 -12.717 8.365 1.00 96.88 186 THR A O 1
ATOM 1457 N N . THR A 1 187 ? 0.930 -12.257 7.523 1.00 95.50 187 THR A N 1
ATOM 1458 C CA . THR A 1 187 ? 1.521 -11.768 8.775 1.00 95.50 187 THR A CA 1
ATOM 1459 C C . THR A 1 187 ? 0.779 -10.544 9.329 1.00 95.50 187 THR A C 1
ATOM 1461 O O . THR A 1 187 ? 0.790 -10.295 10.536 1.00 95.50 187 THR A O 1
ATOM 1464 N N . ALA A 1 188 ? 0.122 -9.760 8.471 1.00 94.00 188 ALA A N 1
ATOM 1465 C CA . ALA A 1 188 ? -0.706 -8.624 8.867 1.00 94.00 188 ALA A CA 1
ATOM 1466 C C . ALA A 1 188 ? -2.115 -9.024 9.368 1.00 94.00 188 ALA A C 1
ATOM 1468 O O . ALA A 1 188 ? -2.877 -8.153 9.816 1.00 94.00 188 ALA A O 1
ATOM 1469 N N . GLY A 1 189 ? -2.429 -10.325 9.335 1.00 94.75 189 GLY A N 1
ATOM 1470 C CA . GLY A 1 189 ? -3.670 -10.943 9.805 1.00 94.75 189 GLY A CA 1
ATOM 1471 C C . GLY A 1 189 ? -4.712 -11.196 8.714 1.00 94.75 189 GLY A C 1
ATOM 1472 O O . GLY A 1 189 ? -5.785 -11.697 9.028 1.00 94.75 189 GLY A O 1
ATOM 1473 N N . LEU A 1 190 ? -4.426 -10.844 7.458 1.00 96.44 190 LEU A N 1
ATOM 1474 C CA . LEU A 1 190 ? -5.351 -11.028 6.336 1.00 96.44 190 LEU A CA 1
ATOM 1475 C C . LEU A 1 190 ? -5.207 -12.439 5.737 1.00 96.44 190 LEU A C 1
ATOM 1477 O O . LEU A 1 190 ? -4.143 -13.046 5.856 1.00 96.44 190 LEU A O 1
ATOM 1481 N N . PRO A 1 191 ? -6.233 -12.976 5.059 1.00 94.50 191 PRO A N 1
ATOM 1482 C CA . PRO A 1 191 ? -6.082 -14.199 4.279 1.00 94.50 191 PRO A CA 1
ATOM 1483 C C . PRO A 1 191 ? -5.012 -14.055 3.192 1.00 94.50 191 PRO A C 1
ATOM 1485 O O . PRO A 1 191 ? -4.742 -12.950 2.712 1.00 94.50 191 PRO A O 1
ATOM 1488 N N . ALA A 1 192 ? -4.425 -15.179 2.779 1.00 92.94 192 ALA A N 1
ATOM 1489 C CA . ALA A 1 192 ? -3.533 -15.194 1.627 1.00 92.94 192 ALA A CA 1
ATOM 1490 C C . ALA A 1 192 ? -4.291 -14.685 0.384 1.00 92.94 192 ALA A C 1
ATOM 1492 O O . ALA A 1 192 ? -5.408 -15.153 0.134 1.00 92.94 192 ALA A O 1
ATOM 1493 N N . PRO A 1 193 ? -3.726 -13.737 -0.385 1.00 91.12 193 PRO A N 1
ATOM 1494 C CA . PRO A 1 193 ? -4.363 -13.277 -1.608 1.00 91.12 193 PRO A CA 1
ATOM 1495 C C . PRO A 1 193 ? -4.594 -14.426 -2.590 1.00 91.12 193 PRO A C 1
ATOM 1497 O O . PRO A 1 193 ? -3.756 -15.318 -2.724 1.00 91.12 193 PRO A O 1
ATOM 1500 N N . THR A 1 194 ? -5.720 -14.387 -3.297 1.00 89.50 194 THR A N 1
ATOM 1501 C CA . THR A 1 194 ? -6.058 -15.363 -4.338 1.00 89.50 194 THR A CA 1
ATOM 1502 C C . THR A 1 194 ? -6.164 -14.664 -5.690 1.00 89.50 194 THR A C 1
ATOM 1504 O O . THR A 1 194 ? -6.516 -13.486 -5.766 1.00 89.50 194 THR A O 1
ATOM 1507 N N . GLY A 1 195 ? -5.824 -15.378 -6.764 1.00 91.50 195 GLY A N 1
ATOM 1508 C CA . GLY A 1 195 ? -5.828 -14.827 -8.119 1.00 91.50 195 GLY A CA 1
ATOM 1509 C C . GLY A 1 195 ? -4.680 -13.854 -8.415 1.00 91.50 195 GLY A C 1
ATOM 1510 O O . GLY A 1 195 ? -3.776 -13.625 -7.605 1.00 91.50 195 GLY A O 1
ATOM 1511 N N . ALA A 1 196 ? -4.706 -13.301 -9.627 1.00 93.31 196 ALA A N 1
ATOM 1512 C CA . ALA A 1 196 ? -3.713 -12.335 -10.076 1.00 93.31 196 ALA A CA 1
ATOM 1513 C C . ALA A 1 196 ? -4.009 -10.939 -9.492 1.00 93.31 196 ALA A C 1
ATOM 1515 O O . ALA A 1 196 ? -5.162 -10.502 -9.528 1.00 93.31 196 ALA A O 1
ATOM 1516 N N . PRO A 1 197 ? -2.997 -10.213 -8.981 1.00 97.12 197 PRO A N 1
ATOM 1517 C CA . PRO A 1 197 ? -3.187 -8.830 -8.573 1.00 97.12 197 PRO A CA 1
ATOM 1518 C C . PRO A 1 197 ? -3.389 -7.918 -9.780 1.00 97.12 197 PRO A C 1
ATOM 1520 O O . PRO A 1 197 ? -2.811 -8.126 -10.846 1.00 97.12 197 PRO A O 1
ATOM 1523 N N . HIS A 1 198 ? -4.095 -6.816 -9.561 1.00 96.88 198 HIS A N 1
ATOM 1524 C CA . HIS A 1 198 ? -3.934 -5.623 -10.375 1.00 96.88 198 HIS A CA 1
ATOM 1525 C C . HIS A 1 198 ? -2.562 -4.993 -10.085 1.00 96.88 198 HIS A C 1
ATOM 1527 O O . HIS A 1 198 ? -2.198 -4.801 -8.919 1.00 96.88 198 HIS A O 1
ATOM 1533 N N . VAL A 1 199 ? -1.789 -4.685 -11.131 1.00 97.62 199 VAL A N 1
ATOM 1534 C CA . VAL A 1 199 ? -0.391 -4.250 -11.000 1.00 97.62 199 VAL A CA 1
ATOM 1535 C C . VAL A 1 199 ? -0.182 -2.892 -11.660 1.00 97.62 199 VAL A C 1
ATOM 1537 O O . VAL A 1 199 ? -0.244 -2.746 -12.880 1.00 97.62 199 VAL A O 1
ATOM 1540 N N . LEU A 1 200 ? 0.129 -1.897 -10.831 1.00 97.25 200 LEU A N 1
ATOM 1541 C CA . LEU A 1 200 ? 0.507 -0.552 -11.264 1.00 97.25 200 LEU A CA 1
ATOM 1542 C C . LEU A 1 200 ? 1.934 -0.227 -10.842 1.00 97.25 200 LEU A C 1
ATOM 1544 O O . LEU A 1 200 ? 2.396 -0.636 -9.771 1.00 97.25 200 LEU A O 1
ATOM 1548 N N . TRP A 1 201 ? 2.613 0.580 -11.641 1.00 97.44 201 TRP A N 1
ATOM 1549 C CA . TRP A 1 201 ? 3.889 1.188 -11.288 1.00 97.44 201 TRP A CA 1
ATOM 1550 C C . TRP A 1 201 ? 3.814 2.706 -11.434 1.00 97.44 201 TRP A C 1
ATOM 1552 O O . TRP A 1 201 ? 3.004 3.232 -12.190 1.00 97.44 201 TRP A O 1
ATOM 1562 N N . THR A 1 202 ? 4.648 3.414 -10.682 1.00 95.62 202 THR A N 1
ATOM 1563 C CA . THR A 1 202 ? 4.787 4.865 -10.779 1.00 95.62 202 THR A CA 1
ATOM 1564 C C . THR A 1 202 ? 6.259 5.244 -10.609 1.00 95.62 202 THR A C 1
ATOM 1566 O O . THR A 1 202 ? 6.940 4.622 -9.783 1.00 95.62 202 THR A O 1
ATOM 1569 N N . PRO A 1 203 ? 6.765 6.258 -11.336 1.00 93.75 203 PRO A N 1
ATOM 1570 C CA . PRO A 1 203 ? 8.096 6.806 -11.087 1.00 93.75 203 PRO A CA 1
ATOM 1571 C C . PRO A 1 203 ? 8.187 7.546 -9.743 1.00 93.75 203 PRO A C 1
ATOM 1573 O O . PRO A 1 203 ? 9.292 7.782 -9.255 1.00 93.75 203 PRO A O 1
ATOM 1576 N N . GLY A 1 204 ? 7.050 7.885 -9.128 1.00 91.75 204 GLY A N 1
ATOM 1577 C CA . GLY A 1 204 ? 6.973 8.559 -7.837 1.00 91.75 204 GLY A CA 1
ATOM 1578 C C . GLY A 1 204 ? 5.955 9.695 -7.836 1.00 91.75 204 GLY A C 1
ATOM 1579 O O . GLY A 1 204 ? 5.534 10.180 -8.884 1.00 91.75 204 GLY A O 1
ATOM 1580 N N . VAL A 1 205 ? 5.568 10.112 -6.633 1.00 91.44 205 VAL A N 1
ATOM 1581 C CA . VAL A 1 205 ? 4.685 11.254 -6.387 1.00 91.44 205 VAL A CA 1
ATOM 1582 C C . VAL A 1 205 ? 5.069 11.897 -5.058 1.00 91.44 205 VAL A C 1
ATOM 1584 O O . VAL A 1 205 ? 5.484 11.201 -4.125 1.00 91.44 205 VAL A O 1
ATOM 1587 N N . ASP A 1 206 ? 4.927 13.215 -4.967 1.00 89.94 206 ASP A N 1
ATOM 1588 C CA . ASP A 1 206 ? 5.117 13.932 -3.713 1.00 89.94 206 ASP A CA 1
ATOM 1589 C C . ASP A 1 206 ? 3.886 13.759 -2.817 1.00 89.94 206 ASP A C 1
ATOM 1591 O O . ASP A 1 206 ? 2.750 13.995 -3.229 1.00 89.94 206 ASP A O 1
ATOM 1595 N N . VAL A 1 207 ? 4.118 13.350 -1.568 1.00 87.06 207 VAL A N 1
ATOM 1596 C CA . VAL A 1 207 ? 3.059 13.100 -0.582 1.00 87.06 207 VAL A CA 1
ATOM 1597 C C . VAL A 1 207 ? 3.318 13.919 0.673 1.00 87.06 207 VAL A C 1
ATOM 1599 O O . VAL A 1 207 ? 4.425 13.931 1.214 1.00 87.06 207 VAL A O 1
ATOM 1602 N N . ARG A 1 208 ? 2.278 14.586 1.171 1.00 85.94 208 ARG A N 1
ATOM 1603 C CA . ARG A 1 208 ? 2.300 15.364 2.411 1.00 85.94 208 ARG A CA 1
ATOM 1604 C C . ARG A 1 208 ? 1.254 14.826 3.374 1.00 85.94 208 ARG A C 1
ATOM 1606 O O . ARG A 1 208 ? 0.075 14.757 3.040 1.00 85.94 208 ARG A O 1
ATOM 1613 N N . PHE A 1 209 ? 1.688 14.496 4.584 1.00 84.25 209 PHE A N 1
ATOM 1614 C CA . PHE A 1 209 ? 0.806 14.102 5.679 1.00 84.25 209 PHE A CA 1
ATOM 1615 C C . PHE A 1 209 ? 0.555 15.306 6.586 1.00 84.25 209 PHE A C 1
ATOM 1617 O O . PHE A 1 209 ? 1.498 15.936 7.070 1.00 84.25 209 PHE A O 1
ATOM 1624 N N . GLY A 1 210 ? -0.714 15.644 6.797 1.00 85.06 210 GLY A N 1
ATOM 1625 C CA . GLY A 1 210 ? -1.115 16.641 7.782 1.00 85.06 210 GLY A CA 1
ATOM 1626 C C . GLY A 1 210 ? -1.236 16.050 9.184 1.00 85.06 210 GLY A C 1
ATOM 1627 O O . GLY A 1 210 ? -1.122 14.844 9.387 1.00 85.06 210 GLY A O 1
ATOM 1628 N N . ARG A 1 211 ? -1.481 16.911 10.177 1.00 85.50 211 ARG A N 1
ATOM 1629 C CA . ARG A 1 211 ? -1.569 16.480 11.579 1.00 85.50 211 ARG A CA 1
ATOM 1630 C C . ARG A 1 211 ? -2.781 15.560 11.800 1.00 85.50 211 ARG A C 1
ATOM 1632 O O . ARG A 1 211 ? -3.876 15.911 11.353 1.00 85.50 211 ARG A O 1
ATOM 1639 N N . PRO A 1 212 ? -2.614 14.427 12.504 1.00 85.06 212 PRO A N 1
ATOM 1640 C CA . PRO A 1 212 ? -3.733 13.570 12.855 1.00 85.06 212 PRO A CA 1
ATOM 1641 C C . PRO A 1 212 ? -4.660 14.263 13.859 1.00 85.06 212 PRO A C 1
ATOM 1643 O O . PRO A 1 212 ? -4.213 14.951 14.778 1.00 85.06 212 PRO A O 1
ATOM 1646 N N . ARG A 1 213 ? -5.962 14.056 13.677 1.00 88.69 213 ARG A N 1
ATOM 1647 C CA . ARG A 1 213 ? -7.048 14.496 14.561 1.00 88.69 213 ARG A CA 1
ATOM 1648 C C . ARG A 1 213 ? -7.957 13.314 14.878 1.00 88.69 213 ARG A C 1
ATOM 1650 O O . ARG A 1 213 ? -7.946 12.328 14.146 1.00 88.69 213 ARG A O 1
ATOM 1657 N N . LEU A 1 214 ? -8.734 13.401 15.955 1.00 88.69 214 LEU A N 1
ATOM 1658 C CA . LEU A 1 214 ? -9.784 12.412 16.209 1.00 88.69 214 LEU A CA 1
ATOM 1659 C C . LEU A 1 214 ? -10.790 12.440 15.051 1.00 88.69 214 LEU A C 1
ATOM 1661 O O . LEU A 1 214 ? -11.131 13.521 14.560 1.00 88.69 214 LEU A O 1
ATOM 1665 N N . ALA A 1 215 ? -11.140 11.246 14.572 1.00 80.81 215 ALA A N 1
ATOM 1666 C CA . ALA A 1 215 ? -12.006 11.051 13.417 1.00 80.81 215 ALA A CA 1
ATOM 1667 C C . ALA A 1 215 ? -13.472 11.296 13.761 1.00 80.81 215 ALA A C 1
ATOM 1669 O O . ALA A 1 215 ? -13.888 10.911 14.876 1.00 80.81 215 ALA A O 1
#

Radius of gyration: 16.34 Å; Cα contacts (8 Å, |Δi|>4): 499; chains: 1; bounding box: 41×37×45 Å

Mean predicted aligned error: 4.95 Å

Secondary structure (DSSP, 8-state):
-EEEEE-HHHHGGGSPTTEEE--BTTBEEEEEEEEEE-S--STTPPPPTTTS-EEEEEEEEEEEETT--EEEEEEEEEES-HHHHHHHHHHH---EEEEEEEEEE-SS-EEEEEEEEESSSTT-EEEEEEEEEEEE---HHHHHHH---EEEEE-TTS-EEEEEEEEPPP-EEEEEEEEEEE-HHHHTTPPPP-SPPEEEE-S---EEE---EE-

pLDDT: mean 90.13, std 11.11, range [56.53, 98.44]

Foldseek 3Di:
DWKFWDQQVQCQVVAFPQKGADDDPRTWIWDWDKDWAAQDDDPPDGRDPVRRIWIKIWTWGWIAGPVRAIAIETLEIEICDVPVQVVCCVQPVHRYFYWDWDWDDDPQKIKIWIFTCDDDPGGFTWMWMKGWDDWDDDDPVNCSVFVHQWYWDQDPVRFIKIKGKDKDPFRKTAMDTDDIDHDVCVVSVGDDGDDGTRDIDGPDIDMDIGGIDGD

Nearest PDB structures (foldseek):
  3bgt-assembly1_D  TM=6.001E-01  e=2.646E-07  Chromobacterium violaceum
  3c8w-assembly1_A  TM=6.380E-01  e=2.431E-06  Legionella pneumophila subsp. pneumophila str. Philadelphia 1
  3bh2-assembly1_A  TM=6.372E-01  e=1.464E-05  Clostridium acetobutylicum ATCC 824
  5joz-assembly2_B  TM=2.157E-01  e=1.248E+00  Bacteroides ovatus

Sequence (215 aa):
MLHWPVEPSVVAPFLPAGTRPDVLDGVTYVGLIPFVMSRVSLLGTPPLPYLSRFAETNVRLYATDDQGRRGVVFRSLEAARLLPVLTAQAAYALPYRWARMRVRHGVDTVAYETSRRWPGPRGAGGRIVVRPGAPVAADELSLFLTARWGLFSRLPGGRTAWAPVAHDPWPLHRAELLELTDDLVTTAGLPAPTGAPHVLWTPGVDVRFGRPRLA